Protein 2V03 (pdb70)

Sequence (294 aa):
MSTLEEQQTIGNTPLVVKLQQRMGPDNGSSEVWLKLEGNNPAGSVKDRAALSMIVEAEKRGEIKPGDVLIEATSGNTGIALAMIAALKGYRMKLLMPDNMSQERRAAMRRAYGAELLILVTKEQGMEGARDLALEMANRGEGKLLDQFNNPDNPYAHYTTTGPEIWQQTGGRITHFVSSMGTTGTITGVSRFMREQSKPVTIVGLQPEEGSSIPGIRRWPTEYLPGIFNASLVDEVLDIHQRDDAENTMRELAVREGIFCGVSSGGAVAGALRVAAANPDAVVVAIICDRGDDRRYLSTGVFGE

GO terms:
  GO:0005515 protein binding (F, IPI)
  GO:0030170 pyridoxal phosphate binding (F, IDA)
  GO:0042803 protein homodimerization activity (F, IDA)
  GO:0004124 cysteine synthase activity (F, IDA)
  GO:0016226 iron-sulfur cluster assembly (P, IDA)
  GO:0080146 L-cysteine desulfhydrase activity (F, IMP)

Organism: Escherichia coli (strain K12) (NCBI:txid83333)

InterPro domains:
  IPR001216 Cysteine synthase/cystathionine beta-synthase, pyridoxal-phosphate attachment site [PS00901] (30-48)
  IPR001926 Tryptophan synthase beta chain-like, PALP domain [PF00291] (5-281)
  IPR005856 Cysteine synthase [TIGR01136] (5-292)
  IPR005858 Cysteine synthase CysM [TIGR01138] (3-292)
  IPR036052 Tryptophan synthase beta chain-like, PALP domain superfamily [G3DSA:3.40.50.1100] (7-289)
  IPR036052 Tryptophan synthase beta chain-like, PALP domain superfamily [G3DSA:3.40.50.1100] (35-140)
  IPR036052 Tryptophan synthase beta chain-like, PALP domain superfamily [SSF53686] (4-289)
  IPR050214 Cysteine synthase/Cystathionine beta-synthase [PTHR10314] (4-293)

Radius of gyration: 18.35 Å; Cα contacts (8 Å, |Δi|>4): 642; chains: 1; bounding box: 43×39×56 Å

Nearest PDB structures (foldseek):
  2v03-assembly1_A-2  TM=1.003E+00  e=1.042E-64  Escherichia coli K-12
  2bhs-assembly2_C  TM=9.914E-01  e=2.651E-57  Escherichia coli
  2jc3-assembly1_B  TM=9.869E-01  e=6.257E-57  Salmonella enterica subsp. enterica serovar Typhimurium
  2bht-assembly2_C  TM=9.745E-01  e=2.064E-55  Escherichia coli
  5xa2-assembly1_B  TM=9.468E-01  e=1.065E-35  Planctopirus l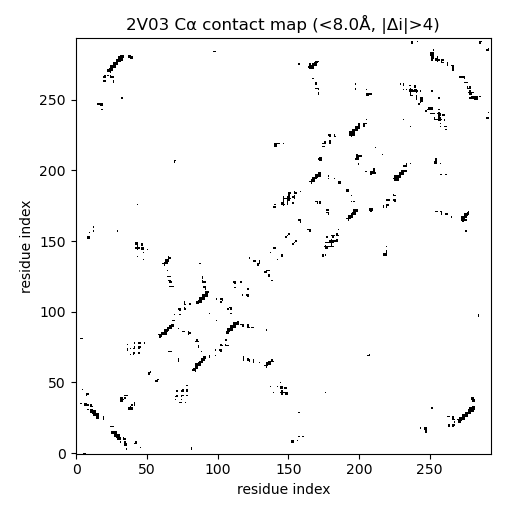imnophila DSM 3776

Structure (mmCIF, N/CA/C/O backbone):
data_2V03
#
_entry.id   2V03
#
_cell.length_a   76.615
_cell.length_b   76.615
_cell.length_c   209.787
_cell.angle_alpha   90.00
_cell.angle_beta   90.00
_cell.angle_gamma   120.00
#
_symmetry.space_group_name_H-M   'P 65 2 2'
#
loop_
_entity.id
_entity.type
_entity.pdbx_description
1 polymer 'Cysteine synthase B'
2 non-polymer "PYRIDOXAL-5'-PHOSPHATE"
3 non-polymer GLYCEROL
4 non-polymer 'CITRIC ACID'
5 water water
#
loop_
_atom_site.group_PDB
_atom_site.id
_atom_site.type_symbol
_atom_site.label_atom_id
_atom_site.label_alt_id
_atom_site.label_comp_id
_atom_site.label_asym_id
_atom_site.label_entity_id
_atom_site.label_seq_id
_atom_site.pdbx_PDB_ins_code
_atom_site.Cartn_x
_atom_site.Cartn_y
_atom_site.Cartn_z
_atom_site.occupancy
_atom_site.B_iso_or_equiv
_atom_site.auth_seq_id
_atom_site.auth_comp_id
_atom_site.auth_asym_id
_atom_site.auth_atom_id
_atom_site.pdbx_PDB_model_num
ATOM 1 N N . MET A 1 1 ? 46.778 19.101 8.273 1.00 33.56 1 MET A N 1
ATOM 2 C CA . MET A 1 1 ? 48.177 19.518 8.534 1.00 27.65 1 MET A CA 1
ATOM 3 C C . MET A 1 1 ? 49.037 19.593 7.261 1.00 27.83 1 MET A C 1
ATOM 4 O O . MET A 1 1 ? 50.071 20.267 7.263 1.00 21.44 1 MET A O 1
ATOM 9 N N . SER A 1 2 ? 48.634 18.906 6.194 1.00 30.55 2 SER A N 1
ATOM 10 C CA . SER A 1 2 ? 49.034 19.328 4.840 1.00 29.75 2 SER A CA 1
ATOM 11 C C . SER A 1 2 ? 47.861 20.213 4.434 1.00 25.73 2 SER A C 1
ATOM 12 O O . SER A 1 2 ? 47.999 21.437 4.193 1.00 20.70 2 SER A O 1
ATOM 15 N N . THR A 1 3 ? 46.692 19.581 4.384 1.00 14.23 3 THR A N 1
ATOM 16 C CA . THR A 1 3 ? 45.493 20.313 4.314 1.00 10.58 3 THR A CA 1
ATOM 17 C C . THR A 1 3 ? 44.593 19.867 5.461 1.00 4.60 3 THR A C 1
ATOM 18 O O . THR A 1 3 ? 44.922 19.097 6.399 1.00 6.31 3 THR A O 1
ATOM 22 N N A LEU A 1 4 ? 43.474 20.513 5.383 0.50 2.78 4 LEU A N 1
ATOM 23 C CA . LEU A 1 4 ? 42.470 20.300 6.368 1.00 6.96 4 LEU A CA 1
ATOM 24 C C . LEU A 1 4 ? 42.077 18.859 6.550 1.00 4.09 4 LEU A C 1
ATOM 25 O O . LEU A 1 4 ? 41.698 18.425 7.627 1.00 4.40 4 LEU A O 1
ATOM 30 N N . GLU A 1 5 ? 42.146 18.047 5.507 1.00 5.05 5 GLU A N 1
ATOM 31 C CA A GLU A 1 5 ? 41.819 16.690 5.599 0.40 3.46 5 GLU A CA 1
ATOM 32 C CA B GLU A 1 5 ? 41.819 16.595 5.641 0.60 6.52 5 GLU A CA 1
ATOM 33 C C . GLU A 1 5 ? 42.606 15.914 6.701 1.00 6.28 5 GLU A C 1
ATOM 34 O O . GLU A 1 5 ? 42.118 15.052 7.406 1.00 6.97 5 GLU A O 1
ATOM 45 N N . GLN A 1 6 ? 43.880 16.282 6.828 1.00 6.29 6 GLN A N 1
ATOM 46 C CA A GLN A 1 6 ? 44.742 15.650 7.823 0.30 5.09 6 GLN A CA 1
ATOM 47 C CA B GLN A 1 6 ? 44.737 15.653 7.780 0.70 7.89 6 GLN A CA 1
ATOM 48 C C . GLN A 1 6 ? 44.448 16.125 9.237 1.00 7.39 6 GLN A C 1
ATOM 49 O O . GLN A 1 6 ? 45.050 15.628 10.206 1.00 11.12 6 GLN A O 1
ATOM 60 N N . THR A 1 7 ? 43.510 17.056 9.407 1.00 3.71 7 THR A N 1
ATOM 61 C CA . THR A 1 7 ? 43.087 17.510 10.730 1.00 3.90 7 THR A CA 1
ATOM 62 C C . THR A 1 7 ? 41.845 16.762 11.240 1.00 4.40 7 THR A C 1
ATOM 63 O O . THR A 1 7 ? 41.296 17.045 12.334 1.00 5.12 7 THR A O 1
ATOM 67 N N . ILE A 1 8 ? 41.315 15.876 10.406 1.00 3.27 8 ILE A N 1
ATOM 68 C CA . ILE A 1 8 ? 40.204 15.006 10.800 1.00 2.40 8 ILE A CA 1
ATOM 69 C C . ILE A 1 8 ? 40.767 13.811 11.525 1.00 4.57 8 ILE A C 1
ATOM 70 O O . ILE A 1 8 ? 41.749 13.224 11.098 1.00 5.19 8 ILE A O 1
ATOM 75 N N . GLY A 1 9 ? 40.139 13.451 12.622 1.00 4.78 9 GLY A N 1
ATOM 76 C CA . GLY A 1 9 ? 40.679 12.408 13.457 1.00 5.58 9 GLY A CA 1
ATOM 77 C C . GLY A 1 9 ? 41.857 12.810 14.303 1.00 4.88 9 GLY A C 1
ATOM 78 O O . GLY A 1 9 ? 42.185 13.988 14.466 1.00 5.51 9 GLY A O 1
ATOM 79 N N . ASN A 1 10 ? 42.513 11.820 14.892 1.00 4.25 10 ASN A N 1
ATOM 80 C CA . ASN A 1 10 ? 43.583 12.021 15.850 1.00 4.98 10 ASN A CA 1
ATOM 81 C C . ASN A 1 10 ? 43.177 13.044 16.914 1.00 6.02 10 ASN A C 1
ATOM 82 O O . ASN A 1 10 ? 43.943 13.919 17.319 1.00 7.21 10 ASN A O 1
ATOM 87 N N . THR A 1 11 ? 41.944 12.903 17.370 1.00 4.95 11 THR A N 1
ATOM 88 C CA . THR A 1 11 ? 41.389 13.812 18.363 1.00 4.25 11 THR A CA 1
ATOM 89 C C . THR A 1 11 ? 41.902 13.477 19.770 1.00 4.46 11 THR A C 1
ATOM 90 O O . THR A 1 11 ? 42.338 12.358 20.019 1.00 5.01 11 THR A O 1
ATOM 94 N N . PRO A 1 12 ? 41.884 14.459 20.675 1.00 4.16 12 PRO A N 1
ATOM 95 C CA . PRO A 1 12 ? 42.395 14.211 22.041 1.00 5.28 12 PRO A CA 1
ATOM 96 C C . PRO A 1 12 ? 41.595 13.193 22.826 1.00 3.92 12 PRO A C 1
ATOM 97 O O . PRO A 1 12 ? 40.373 13.025 22.594 1.00 5.24 12 PRO A O 1
ATOM 101 N N . LEU A 1 13 ? 42.294 12.589 23.781 1.00 5.43 13 LEU A N 1
ATOM 102 C CA . LEU A 1 13 ? 41.687 11.703 24.761 1.00 5.16 13 LEU A CA 1
ATOM 103 C C . LEU A 1 13 ? 42.062 12.280 26.126 1.00 4.40 13 LEU A C 1
ATOM 104 O O . LEU A 1 13 ? 43.217 12.309 26.486 1.00 6.41 13 LEU A O 1
ATOM 109 N N . VAL A 1 14 ? 41.045 12.760 26.859 1.00 3.48 14 VAL A N 1
ATOM 110 C CA A VAL A 1 14 ? 41.304 13.465 28.103 0.60 3.86 14 VAL A CA 1
ATOM 111 C CA B VAL A 1 14 ? 41.206 13.552 28.078 0.40 3.25 14 VAL A CA 1
ATOM 112 C C . VAL A 1 14 ? 40.512 12.870 29.266 1.00 3.49 14 VAL A C 1
ATOM 113 O O . VAL A 1 14 ? 39.378 12.409 29.116 1.00 5.47 14 VAL A O 1
ATOM 120 N N . LYS A 1 15 ? 41.111 12.902 30.445 1.00 4.08 15 LYS A N 1
ATOM 121 C CA . LYS A 1 15 ? 40.491 12.267 31.606 1.00 4.31 15 LYS A CA 1
ATOM 122 C C . LYS A 1 15 ? 39.590 13.203 32.361 1.00 4.24 15 LYS A C 1
ATOM 123 O O . LYS A 1 15 ? 39.941 14.367 32.539 1.00 6.94 15 LYS A O 1
ATOM 129 N N . LEU A 1 16 ? 38.453 12.692 32.822 1.00 4.39 16 LEU A N 1
ATOM 130 C CA . LEU A 1 16 ? 37.657 13.448 33.819 1.00 6.45 16 LEU A CA 1
ATOM 131 C C . LEU A 1 16 ? 38.422 13.639 35.102 1.00 9.30 16 LEU A C 1
ATOM 132 O O . LEU A 1 16 ? 38.979 12.674 35.631 1.00 7.71 16 LEU A O 1
ATOM 137 N N . GLN A 1 17 ? 38.406 14.873 35.628 1.00 5.85 17 GLN A N 1
ATOM 138 C CA A GLN A 1 17 ? 39.150 15.317 36.826 0.40 6.52 17 GLN A CA 1
ATOM 139 C CA B GLN A 1 17 ? 39.162 15.136 36.855 0.60 7.65 17 GLN A CA 1
ATOM 140 C C . GLN A 1 17 ? 38.342 15.269 38.114 1.00 6.99 17 GLN A C 1
ATOM 141 O O . GLN A 1 17 ? 38.894 15.095 39.220 1.00 8.99 17 GLN A O 1
ATOM 152 N N . ARG A 1 18 ? 37.059 15.596 37.979 1.00 5.20 18 ARG A N 1
ATOM 153 C CA . ARG A 1 18 ? 36.186 15.856 39.133 1.00 6.00 18 ARG A CA 1
ATOM 154 C C . ARG A 1 18 ? 34.927 14.978 39.152 1.00 6.36 18 ARG A C 1
ATOM 155 O O . ARG A 1 18 ? 34.520 14.538 40.214 1.00 6.54 18 ARG A O 1
ATOM 163 N N . MET A 1 19 ? 34.324 14.743 38.003 1.00 4.57 19 MET A N 1
ATOM 164 C CA . MET A 1 19 ? 33.090 13.955 37.892 1.00 5.97 19 MET A CA 1
ATOM 165 C C . MET A 1 19 ? 33.168 12.438 37.984 1.00 6.90 19 MET A C 1
ATOM 166 O O . MET A 1 19 ? 32.163 11.831 38.365 1.00 11.20 19 MET A O 1
ATOM 171 N N . GLY A 1 20 ? 34.297 11.794 37.747 1.00 8.22 20 GLY A N 1
ATOM 172 C CA . GLY A 1 20 ? 34.233 10.273 38.037 1.00 16.48 20 GLY A CA 1
ATOM 173 C C . GLY A 1 20 ? 33.824 9.734 39.449 1.00 19.92 20 GLY A C 1
ATOM 174 O O . GLY A 1 20 ? 33.947 10.467 40.434 1.00 19.38 20 GLY A O 1
ATOM 175 N N . PRO A 1 21 ? 33.336 8.436 39.596 1.00 15.97 21 PRO A N 1
ATOM 176 C CA . PRO A 1 21 ? 33.273 7.826 40.953 1.00 15.06 21 PRO A CA 1
ATOM 177 C C . PRO A 1 21 ? 34.666 7.641 41.525 1.00 8.53 21 PRO A C 1
ATOM 178 O O . PRO A 1 21 ? 35.631 7.636 40.787 1.00 11.71 21 PRO A O 1
ATOM 182 N N . ASP A 1 22 ? 34.772 7.565 42.843 1.00 12.17 22 ASP A N 1
ATOM 183 C CA . ASP A 1 22 ? 36.068 7.450 43.482 1.00 12.82 22 ASP A CA 1
ATOM 184 C C . ASP A 1 22 ? 36.369 6.001 43.823 1.00 9.64 22 ASP A C 1
ATOM 185 O O . ASP A 1 22 ? 36.627 5.667 44.982 1.00 13.86 22 ASP A O 1
ATOM 190 N N . ASN A 1 23 ? 36.324 5.116 42.839 1.00 12.00 23 ASN A N 1
ATOM 191 C CA . ASN A 1 23 ? 36.543 3.697 43.061 1.00 9.09 23 ASN A CA 1
ATOM 192 C C . ASN A 1 23 ? 37.707 3.126 42.267 1.00 8.97 23 ASN A C 1
ATOM 193 O O . ASN A 1 23 ? 37.770 1.914 41.989 1.00 15.35 23 ASN A O 1
ATOM 198 N N . GLY A 1 24 ? 38.622 3.982 41.850 1.00 7.91 24 GLY A N 1
ATOM 199 C CA . GLY A 1 24 ? 39.800 3.565 41.103 1.00 8.93 24 GLY A CA 1
ATOM 200 C C . GLY A 1 24 ? 39.599 3.512 39.597 1.00 8.07 24 GLY A C 1
ATOM 201 O O . GLY A 1 24 ? 40.569 3.371 38.839 1.00 10.30 24 GLY A O 1
ATOM 202 N N . SER A 1 25 ? 38.355 3.575 39.145 1.00 7.88 25 SER A N 1
ATOM 203 C CA A SER A 1 25 ? 38.086 3.621 37.708 0.50 7.32 25 SER A CA 1
ATOM 204 C CA B SER A 1 25 ? 38.120 3.608 37.707 0.50 7.81 25 SER A CA 1
ATOM 205 C C . SER A 1 25 ? 38.539 4.941 37.113 1.00 8.07 25 SER A C 1
ATOM 206 O O . SER A 1 25 ? 38.673 5.937 37.831 1.00 8.96 25 SER A O 1
ATOM 211 N N . GLU A 1 26 ? 38.753 4.941 35.804 1.00 7.16 26 GLU A N 1
ATOM 212 C CA . GLU A 1 26 ? 39.067 6.160 35.068 1.00 6.87 26 GLU A CA 1
ATOM 213 C C . GLU A 1 26 ? 38.096 6.310 33.935 1.00 7.60 26 GLU A C 1
ATOM 214 O O . GLU A 1 26 ? 37.731 5.321 33.322 1.00 7.78 26 GLU A O 1
ATOM 220 N N . VAL A 1 27 ? 37.648 7.542 33.669 1.00 6.51 27 VAL A N 1
ATOM 221 C CA . VAL A 1 27 ? 36.777 7.849 32.525 1.00 6.17 27 VAL A CA 1
ATOM 222 C C . VAL A 1 27 ? 37.529 8.855 31.633 1.00 7.26 27 VAL A C 1
ATOM 223 O O . VAL A 1 27 ? 37.912 9.945 32.076 1.00 8.79 27 VAL A O 1
ATOM 227 N N . TRP A 1 28 ? 37.734 8.426 30.383 1.00 6.24 28 TRP A N 1
ATOM 228 C CA . TRP A 1 28 ? 38.490 9.146 29.368 1.00 5.53 28 TRP A CA 1
ATOM 229 C C . TRP A 1 28 ? 37.531 9.526 28.262 1.00 6.68 28 TRP A C 1
ATOM 230 O O . TRP A 1 28 ? 36.687 8.736 27.839 1.00 7.43 28 TRP A O 1
ATOM 241 N N . LEU A 1 29 ? 37.657 10.747 27.796 1.00 6.43 29 LEU A N 1
ATOM 242 C CA . LEU A 1 29 ? 36.751 11.344 26.839 1.00 6.40 29 LEU A CA 1
ATOM 243 C C . LEU A 1 29 ? 37.491 11.538 25.525 1.00 6.14 29 LEU A C 1
ATOM 244 O O . LEU A 1 29 ? 38.522 12.235 25.450 1.00 6.09 29 LEU A O 1
ATOM 249 N N . LYS A 1 30 ? 36.899 11.015 24.451 1.00 6.59 30 LYS A N 1
ATOM 250 C CA . LYS A 1 30 ? 37.462 11.128 23.097 1.00 7.07 30 LYS A CA 1
ATOM 251 C C . LYS A 1 30 ? 36.752 12.309 22.431 1.00 7.25 30 LYS A C 1
ATOM 252 O O . LYS A 1 30 ? 35.537 12.245 22.185 1.00 6.99 30 LYS A O 1
ATOM 258 N N . LEU A 1 31 ? 37.508 13.373 22.196 1.00 6.06 31 LEU A N 1
ATOM 259 C CA . LEU A 1 31 ? 36.929 14.693 21.893 1.00 6.40 31 LEU A CA 1
ATOM 260 C C . LEU A 1 31 ? 36.692 14.905 20.401 1.00 5.38 31 LEU A C 1
ATOM 261 O O . LEU A 1 31 ? 37.468 15.595 19.714 1.00 6.28 31 LEU A O 1
ATOM 266 N N . GLU A 1 32 ? 35.598 14.364 19.906 1.00 6.18 32 GLU A N 1
ATOM 267 C CA . GLU A 1 32 ? 35.283 14.407 18.466 1.00 7.41 32 GLU A CA 1
ATOM 268 C C . GLU A 1 32 ? 34.832 15.788 18.018 1.00 6.32 32 GLU A C 1
ATOM 269 O O . GLU A 1 32 ? 34.805 16.064 16.802 1.00 7.84 32 GLU A O 1
ATOM 275 N N . GLY A 1 33 ? 34.540 16.688 18.950 1.00 5.97 33 GLY A N 1
ATOM 276 C CA . GLY A 1 33 ? 34.362 18.091 18.566 1.00 6.89 33 GLY A CA 1
ATOM 277 C C . GLY A 1 33 ? 35.572 18.783 18.016 1.00 6.98 33 GLY A C 1
ATOM 278 O O . GLY A 1 33 ? 35.466 19.843 17.440 1.00 7.19 33 GLY A O 1
ATOM 279 N N . ASN A 1 34 ? 36.757 18.176 18.186 1.00 6.17 34 ASN A N 1
ATOM 280 C CA . ASN A 1 34 ? 37.987 18.730 17.660 1.00 7.35 34 ASN A CA 1
ATOM 281 C C . ASN A 1 34 ? 38.103 18.565 16.155 1.00 6.48 34 ASN A C 1
ATOM 282 O O . ASN A 1 34 ? 38.921 19.283 15.556 1.00 6.73 34 ASN A O 1
ATOM 287 N N . ASN A 1 35 ? 37.252 17.737 15.542 1.00 6.66 35 ASN A N 1
ATOM 288 C CA . ASN A 1 35 ? 37.212 17.655 14.083 1.00 6.44 35 ASN A CA 1
ATOM 289 C C . ASN A 1 35 ? 36.871 19.030 13.496 1.00 5.56 35 ASN A C 1
ATOM 290 O O . ASN A 1 35 ? 36.248 19.852 14.180 1.00 6.18 35 ASN A O 1
ATOM 295 N N . PRO A 1 36 ? 37.323 19.324 12.263 1.00 6.51 36 PRO A N 1
ATOM 296 C CA . PRO A 1 36 ? 37.214 20.670 11.723 1.00 6.58 36 PRO A CA 1
ATOM 297 C C . PRO A 1 36 ? 35.825 21.279 11.741 1.00 7.56 36 PRO A C 1
ATOM 298 O O . PRO A 1 36 ? 35.732 22.493 12.022 1.00 9.85 36 PRO A O 1
ATOM 302 N N . ALA A 1 37 ? 34.766 20.514 11.482 1.00 6.19 37 ALA A N 1
ATOM 303 C CA . ALA A 1 37 ? 33.416 21.031 11.498 1.00 6.41 37 ALA A CA 1
ATOM 304 C C . ALA A 1 37 ? 32.719 20.706 12.797 1.00 9.35 37 ALA A C 1
ATOM 305 O O . ALA A 1 37 ? 31.502 20.836 12.888 1.00 10.02 37 ALA A O 1
ATOM 307 N N . GLY A 1 38 ? 33.466 20.299 13.818 1.00 6.96 38 GLY A N 1
ATOM 308 C CA . GLY A 1 38 ? 32.923 20.220 15.159 1.00 7.33 38 GLY A CA 1
ATOM 309 C C . GLY A 1 38 ? 32.134 19.014 15.615 1.00 6.52 38 GLY A C 1
ATOM 310 O O . GLY A 1 38 ? 31.492 19.039 16.658 1.00 7.18 38 GLY A O 1
ATOM 311 N N . SER A 1 39 ? 32.233 17.922 14.873 1.00 5.22 39 SER A N 1
ATOM 312 C CA . SER A 1 39 ? 31.590 16.704 15.322 1.00 6.83 39 SER A CA 1
ATOM 313 C C . SER A 1 39 ? 32.271 15.465 14.760 1.00 5.81 39 SER A C 1
ATOM 314 O O . SER A 1 39 ? 33.029 15.504 13.777 1.00 6.91 39 SER A O 1
ATOM 317 N N . VAL A 1 40 ? 31.899 14.346 15.360 1.00 5.92 40 VAL A N 1
ATOM 318 C CA . VAL A 1 40 ? 32.327 13.006 14.947 1.00 6.19 40 VAL A CA 1
ATOM 319 C C . VAL A 1 40 ? 31.965 12.693 13.494 1.00 7.21 40 VAL A C 1
ATOM 320 O O . VAL A 1 40 ? 32.594 11.834 12.877 1.00 6.69 40 VAL A O 1
ATOM 324 N N . LYS A 1 41 ? 30.903 13.407 12.955 1.00 6.21 41 LYS A N 1
ATOM 325 C CA . LYS A 1 41 ? 30.490 13.031 11.602 1.00 6.65 41 LYS A CA 1
ATOM 326 C C . LYS A 1 41 ? 31.512 13.359 10.581 1.00 6.87 41 LYS A C 1
ATOM 327 O O . LYS A 1 41 ? 31.484 12.876 9.427 1.00 7.43 41 LYS A O 1
ATOM 333 N N . ASP A 1 42 ? 32.529 14.245 10.884 1.00 6.51 42 ASP A N 1
ATOM 334 C CA . ASP A 1 42 ? 33.606 14.513 9.907 1.00 6.72 42 ASP A CA 1
ATOM 335 C C . ASP A 1 42 ? 34.311 13.233 9.469 1.00 6.06 42 ASP A C 1
ATOM 336 O O . ASP A 1 42 ? 34.800 13.130 8.334 1.00 7.41 42 ASP A O 1
ATOM 341 N N . ARG A 1 43 ? 34.416 12.244 10.366 1.00 5.70 43 ARG A N 1
ATOM 342 C CA . ARG A 1 43 ? 35.086 10.997 10.033 1.00 6.02 43 ARG A CA 1
ATOM 343 C C . ARG A 1 43 ? 34.291 10.223 8.966 1.00 6.41 43 ARG A C 1
ATOM 344 O O . ARG A 1 43 ? 34.859 9.845 7.940 1.00 7.18 43 ARG A O 1
ATOM 352 N N . ALA A 1 44 ? 33.017 9.948 9.203 1.00 6.64 44 ALA A N 1
ATOM 353 C CA . ALA A 1 44 ? 32.221 9.237 8.210 1.00 6.81 44 ALA A CA 1
ATOM 354 C C . ALA A 1 44 ? 32.120 10.027 6.924 1.00 7.54 44 ALA A C 1
ATOM 355 O O . ALA A 1 44 ? 32.140 9.444 5.830 1.00 7.37 44 ALA A O 1
ATOM 357 N N . ALA A 1 45 ? 31.979 11.341 7.014 1.00 7.53 45 ALA A N 1
ATOM 358 C CA . ALA A 1 45 ? 31.794 12.184 5.829 1.00 7.28 45 ALA A CA 1
ATOM 359 C C . ALA A 1 45 ? 33.063 12.095 4.975 1.00 7.70 45 ALA A C 1
ATOM 360 O O . ALA A 1 45 ? 33.007 11.899 3.748 1.00 7.45 45 ALA A O 1
ATOM 362 N N . LEU A 1 46 ? 34.241 12.242 5.599 1.00 6.29 46 LEU A N 1
ATOM 363 C CA . LEU A 1 46 ? 35.494 12.127 4.868 1.00 6.85 46 LEU A CA 1
ATOM 364 C C . LEU A 1 46 ? 35.573 10.738 4.207 1.00 6.91 46 LEU A C 1
ATOM 365 O O . LEU A 1 46 ? 35.916 10.617 3.026 1.00 7.47 46 LEU A O 1
ATOM 370 N N . SER A 1 47 ? 35.309 9.697 4.989 1.00 6.49 47 SER A N 1
ATOM 371 C CA . SER A 1 47 ? 35.487 8.339 4.517 1.00 6.10 47 SER A CA 1
ATOM 372 C C . SER A 1 47 ? 34.544 7.997 3.354 1.00 6.50 47 SER A C 1
ATOM 373 O O . SER A 1 47 ? 34.968 7.418 2.350 1.00 7.09 47 SER A O 1
ATOM 376 N N . MET A 1 48 ? 33.297 8.411 3.437 1.00 6.91 48 MET A N 1
ATOM 377 C CA . MET A 1 48 ? 32.362 8.113 2.344 1.00 7.17 48 MET A CA 1
ATOM 378 C C . MET A 1 48 ? 32.854 8.723 1.043 1.00 7.03 48 MET A C 1
ATOM 379 O O . MET A 1 48 ? 32.755 8.105 -0.016 1.00 8.12 48 MET A O 1
ATOM 384 N N . ILE A 1 49 ? 33.378 9.949 1.100 1.00 6.52 49 ILE A N 1
ATOM 385 C CA . ILE A 1 49 ? 33.845 10.653 -0.088 1.00 7.48 49 ILE A CA 1
ATOM 386 C C . ILE A 1 49 ? 35.220 10.113 -0.569 1.00 6.58 49 ILE A C 1
ATOM 387 O O . ILE A 1 49 ? 35.388 9.816 -1.771 1.00 7.68 49 ILE A O 1
ATOM 392 N N . VAL A 1 50 ? 36.179 9.892 0.323 1.00 6.81 50 VAL A N 1
ATOM 393 C CA . VAL A 1 50 ? 37.475 9.366 -0.057 1.00 7.06 50 VAL A CA 1
ATOM 394 C C . VAL A 1 50 ? 37.379 7.979 -0.667 1.00 6.75 50 VAL A C 1
ATOM 395 O O . VAL A 1 50 ? 38.016 7.690 -1.678 1.00 8.49 50 VAL A O 1
ATOM 399 N N . GLU A 1 51 ? 36.580 7.101 -0.089 1.00 6.38 51 GLU A N 1
ATOM 400 C CA . GLU A 1 51 ? 36.440 5.761 -0.622 1.00 6.55 51 GLU A CA 1
ATOM 401 C C . GLU A 1 51 ? 35.706 5.762 -1.958 1.00 7.18 51 GLU A C 1
ATOM 402 O O . GLU A 1 51 ? 36.074 5.038 -2.870 1.00 7.33 51 GLU A O 1
ATOM 408 N N . ALA A 1 52 ? 34.693 6.607 -2.118 1.00 6.21 52 ALA A N 1
ATOM 409 C CA . ALA A 1 52 ? 34.082 6.779 -3.443 1.00 5.90 52 ALA A CA 1
ATOM 410 C C . ALA A 1 52 ? 35.068 7.251 -4.496 1.00 5.59 52 ALA A C 1
ATOM 411 O O . ALA A 1 52 ? 35.058 6.795 -5.628 1.00 6.85 52 ALA A O 1
ATOM 413 N N . GLU A 1 53 ? 35.942 8.175 -4.117 1.00 6.40 53 GLU A N 1
ATOM 414 C CA . GLU A 1 53 ? 37.025 8.604 -5.018 1.00 8.03 53 GLU A CA 1
ATOM 415 C C . GLU A 1 53 ? 37.953 7.475 -5.404 1.00 7.78 53 GLU A C 1
ATOM 416 O O . GLU A 1 53 ? 38.313 7.307 -6.585 1.00 8.95 53 GLU A O 1
ATOM 422 N N . LYS A 1 54 ? 38.336 6.680 -4.413 1.00 6.91 54 LYS A N 1
ATOM 423 C CA . LYS A 1 54 ? 39.209 5.522 -4.620 1.00 7.87 54 LYS A CA 1
ATOM 424 C C . LYS A 1 54 ? 38.579 4.491 -5.561 1.00 7.85 54 LYS A C 1
ATOM 425 O O . LYS A 1 54 ? 39.290 3.769 -6.280 1.00 8.61 54 LYS A O 1
ATOM 431 N N . ARG A 1 55 ? 37.257 4.391 -5.549 1.00 6.48 55 ARG A N 1
ATOM 432 C CA . ARG A 1 55 ? 36.517 3.489 -6.432 1.00 6.59 55 ARG A CA 1
ATOM 433 C C . ARG A 1 55 ? 36.226 4.084 -7.820 1.00 6.90 55 ARG A C 1
ATOM 434 O O . ARG A 1 55 ? 35.623 3.440 -8.642 1.00 6.69 55 ARG A O 1
ATOM 442 N N . GLY A 1 56 ? 36.697 5.298 -8.083 1.00 7.29 56 GLY A N 1
ATOM 443 C CA . GLY A 1 56 ? 36.504 5.920 -9.365 1.00 7.64 56 GLY A CA 1
ATOM 444 C C . GLY A 1 56 ? 35.094 6.443 -9.584 1.00 7.42 56 GLY A C 1
ATOM 445 O O . GLY A 1 56 ? 34.714 6.790 -10.707 1.00 8.11 56 GLY A O 1
ATOM 446 N N . GLU A 1 57 ? 34.316 6.543 -8.515 1.00 6.51 57 GLU A N 1
ATOM 447 C CA . GLU A 1 57 ? 32.883 6.908 -8.655 1.00 5.59 57 GLU A CA 1
ATOM 448 C C . GLU A 1 57 ? 32.639 8.373 -8.861 1.00 8.57 57 GLU A C 1
ATOM 449 O O . GLU A 1 57 ? 31.667 8.731 -9.519 1.00 9.00 57 GLU A O 1
ATOM 455 N N . ILE A 1 58 ? 33.474 9.194 -8.237 1.00 8.14 58 ILE A N 1
ATOM 456 C CA . ILE A 1 58 ? 33.303 10.646 -8.226 1.00 6.84 58 ILE A CA 1
ATOM 457 C C . ILE A 1 58 ? 34.631 11.321 -8.457 1.00 6.78 58 ILE A C 1
ATOM 458 O O . ILE A 1 58 ? 35.697 10.787 -8.076 1.00 9.76 58 ILE A O 1
ATOM 463 N N . LYS A 1 59 ? 34.520 12.526 -9.003 1.00 9.80 59 LYS A N 1
ATOM 464 C CA . LYS A 1 59 ? 35.633 13.404 -9.311 1.00 11.77 59 LYS A CA 1
ATOM 465 C C . LYS A 1 59 ? 35.201 14.803 -8.913 1.00 10.60 59 LYS A C 1
ATOM 466 O O . LYS A 1 59 ? 34.035 15.142 -9.084 1.00 8.29 59 LYS A O 1
ATOM 472 N N . PRO A 1 60 ? 36.140 15.643 -8.456 1.00 11.14 60 PRO A N 1
ATOM 473 C CA . PRO A 1 60 ? 35.768 17.055 -8.167 1.00 12.47 60 PRO A CA 1
ATOM 474 C C . PRO A 1 60 ? 34.922 17.686 -9.253 1.00 11.06 60 PRO A C 1
ATOM 475 O O . PRO A 1 60 ? 35.182 17.542 -10.477 1.00 11.79 60 PRO A O 1
ATOM 479 N N . GLY A 1 61 ? 33.895 18.395 -8.785 1.00 8.64 61 GLY A N 1
ATOM 480 C CA . GLY A 1 61 ? 32.865 18.955 -9.599 1.00 9.70 61 GLY A CA 1
ATOM 481 C C . GLY A 1 61 ? 31.563 18.187 -9.604 1.00 12.48 61 GLY A C 1
ATOM 482 O O . GLY A 1 61 ? 30.524 18.737 -9.909 1.00 13.78 61 GLY A O 1
ATOM 483 N N . ASP A 1 62 ? 31.605 16.902 -9.237 1.00 8.88 62 ASP A N 1
ATOM 484 C CA . ASP A 1 62 ? 30.418 16.098 -9.182 1.00 7.77 62 ASP A CA 1
ATOM 485 C C . ASP A 1 62 ? 29.506 16.503 -8.012 1.00 8.21 62 ASP A C 1
ATOM 486 O O . ASP A 1 62 ? 29.950 17.099 -7.036 1.00 8.27 62 ASP A O 1
ATOM 491 N N . VAL A 1 63 ? 28.246 16.112 -8.149 1.00 7.88 63 VAL A N 1
ATOM 492 C CA . VAL A 1 63 ? 27.197 16.374 -7.197 1.00 7.98 63 VAL A CA 1
ATOM 493 C C . VAL A 1 63 ? 26.991 15.155 -6.265 1.00 8.38 63 VAL A C 1
ATOM 494 O O . VAL A 1 63 ? 26.820 14.014 -6.712 1.00 7.85 63 VAL A O 1
ATOM 498 N N . LEU A 1 64 ? 26.966 15.444 -4.969 1.00 7.90 64 LEU A N 1
ATOM 499 C CA . LEU A 1 64 ? 26.712 14.452 -3.937 1.00 7.20 64 LEU A CA 1
ATOM 500 C C . LEU A 1 64 ? 25.416 14.838 -3.242 1.00 7.75 64 LEU A C 1
ATOM 501 O O . LEU A 1 64 ? 25.100 16.025 -3.089 1.00 8.34 64 LEU A O 1
ATOM 506 N N . ILE A 1 65 ? 24.672 13.856 -2.787 1.00 7.07 65 ILE A N 1
ATOM 507 C CA . ILE A 1 65 ? 23.356 14.034 -2.152 1.00 7.09 65 ILE A CA 1
ATOM 508 C C . ILE A 1 65 ? 23.326 13.228 -0.859 1.00 9.64 65 ILE A C 1
ATOM 509 O O . ILE A 1 65 ? 23.820 12.077 -0.795 1.00 9.52 65 ILE A O 1
ATOM 514 N N . GLU A 1 66 ? 22.786 13.804 0.212 1.00 8.40 66 GLU A N 1
ATOM 515 C CA . GLU A 1 66 ? 22.525 13.039 1.432 1.00 8.65 66 GLU A CA 1
ATOM 516 C C . GLU A 1 66 ? 21.258 13.522 2.110 1.00 7.04 66 GLU A C 1
ATOM 517 O O . GLU A 1 66 ? 20.986 14.723 2.102 1.00 7.66 66 GLU A O 1
ATOM 523 N N . ALA A 1 67 ? 20.522 12.608 2.718 1.00 7.81 67 ALA A N 1
ATOM 524 C CA . ALA A 1 67 ? 19.443 12.925 3.629 1.00 7.33 67 ALA A CA 1
ATOM 525 C C . ALA A 1 67 ? 19.969 13.007 5.041 1.00 8.21 67 ALA A C 1
ATOM 526 O O . ALA A 1 67 ? 20.626 12.062 5.504 1.00 8.99 67 ALA A O 1
ATOM 528 N N . THR A 1 68 ? 19.705 14.113 5.717 1.00 7.08 68 THR A N 1
ATOM 529 C CA . THR A 1 68 ? 20.270 14.389 7.024 1.00 7.67 68 THR A CA 1
ATOM 530 C C . THR A 1 68 ? 19.288 15.027 7.978 1.00 10.18 68 THR A C 1
ATOM 531 O O . THR A 1 68 ? 18.391 15.804 7.567 1.00 10.19 68 THR A O 1
ATOM 535 N N . SER A 1 69 ? 19.416 14.674 9.257 1.00 8.32 69 SER A N 1
ATOM 536 C CA . SER A 1 69 ? 18.617 15.263 10.318 1.00 8.69 69 SER A CA 1
ATOM 537 C C . SER A 1 69 ? 19.492 15.913 11.395 1.00 10.25 69 SER A C 1
ATOM 538 O O . SER A 1 69 ? 18.963 16.332 12.444 1.00 12.58 69 SER A O 1
ATOM 541 N N . GLY A 1 70 ? 20.786 16.036 11.164 1.00 7.67 70 GLY A N 1
ATOM 542 C CA . GLY A 1 70 ? 21.707 16.537 12.207 1.00 7.76 70 GLY A CA 1
ATOM 543 C C . GLY A 1 70 ? 23.090 16.877 11.673 1.00 7.78 70 GLY A C 1
ATOM 544 O O . GLY A 1 70 ? 23.256 17.407 10.604 1.00 8.92 70 GLY A O 1
ATOM 545 N N . ASN A 1 71 ? 24.138 16.527 12.445 1.00 6.59 71 ASN A N 1
ATOM 546 C CA . ASN A 1 71 ? 25.517 16.873 12.142 1.00 6.68 71 ASN A CA 1
ATOM 547 C C . ASN A 1 71 ? 26.066 16.346 10.810 1.00 5.11 71 ASN A C 1
ATOM 548 O O . ASN A 1 71 ? 26.951 16.927 10.244 1.00 7.35 71 ASN A O 1
ATOM 553 N N . THR A 1 72 ? 25.491 15.269 10.264 1.00 6.30 72 THR A N 1
ATOM 554 C CA . THR A 1 72 ? 26.054 14.683 9.025 1.00 6.30 72 THR A CA 1
ATOM 555 C C . THR A 1 72 ? 26.030 15.724 7.902 1.00 6.20 72 THR A C 1
ATOM 556 O O . THR A 1 72 ? 26.968 15.830 7.103 1.00 7.49 72 THR A O 1
ATOM 560 N N . GLY A 1 73 ? 24.986 16.542 7.853 1.00 7.28 73 GLY A N 1
ATOM 561 C CA . GLY A 1 73 ? 24.887 17.608 6.838 1.00 7.55 73 GLY A CA 1
ATOM 562 C C . GLY A 1 73 ? 25.981 18.642 6.902 1.00 7.14 73 GLY A C 1
ATOM 563 O O . GLY A 1 73 ? 26.496 19.107 5.898 1.00 7.31 73 GLY A O 1
ATOM 564 N N . ILE A 1 74 ? 26.326 19.013 8.113 1.00 6.66 74 ILE A N 1
ATOM 565 C CA . ILE A 1 74 ? 27.387 19.994 8.329 1.00 6.87 74 ILE A CA 1
ATOM 566 C C . ILE A 1 74 ? 28.725 19.386 7.910 1.00 7.96 74 ILE A C 1
ATOM 567 O O . ILE A 1 74 ? 29.499 20.006 7.162 1.00 7.31 74 ILE A O 1
ATOM 572 N N . ALA A 1 75 ? 28.989 18.171 8.373 1.00 6.97 75 ALA A N 1
ATOM 573 C CA . ALA A 1 75 ? 30.226 17.451 8.045 1.00 6.92 75 ALA A CA 1
ATOM 574 C C . ALA A 1 75 ? 30.390 17.293 6.536 1.00 8.41 75 ALA A C 1
ATOM 575 O O . ALA A 1 75 ? 31.455 17.571 5.980 1.00 7.24 75 ALA A O 1
ATOM 577 N N . LEU A 1 76 ? 29.331 16.870 5.852 1.00 7.04 76 LEU A N 1
ATOM 578 C CA . LEU A 1 76 ? 29.382 16.674 4.410 1.00 7.27 76 LEU A CA 1
ATOM 579 C C . LEU A 1 76 ? 29.492 18.020 3.667 1.00 6.73 76 LEU A C 1
ATOM 580 O O . LEU A 1 76 ? 30.222 18.125 2.664 1.00 8.66 76 LEU A O 1
ATOM 585 N N . ALA A 1 77 ? 28.804 19.060 4.122 1.00 6.95 77 ALA A N 1
ATOM 586 C CA . ALA A 1 77 ? 28.974 20.391 3.499 1.00 8.01 77 ALA A CA 1
ATOM 587 C C . ALA A 1 77 ? 30.461 20.797 3.548 1.00 7.95 77 ALA A C 1
ATOM 588 O O . ALA A 1 77 ? 31.024 21.259 2.566 1.00 7.18 77 ALA A O 1
ATOM 590 N N . MET A 1 78 ? 31.094 20.582 4.694 1.00 6.98 78 MET A N 1
ATOM 591 C CA . MET A 1 78 ? 32.514 20.898 4.873 1.00 7.30 78 MET A CA 1
ATOM 592 C C . MET A 1 78 ? 33.403 20.049 3.976 1.00 6.66 78 MET A C 1
ATOM 593 O O . MET A 1 78 ? 34.280 20.582 3.291 1.00 7.07 78 MET A O 1
ATOM 598 N N . ILE A 1 79 ? 33.206 18.738 3.911 1.00 6.88 79 ILE A N 1
ATOM 599 C CA . ILE A 1 79 ? 34.071 17.901 3.110 1.00 7.33 79 ILE A CA 1
ATOM 600 C C . ILE A 1 79 ? 33.884 18.247 1.638 1.00 6.92 79 ILE A C 1
ATOM 601 O O . ILE A 1 79 ? 34.838 18.254 0.872 1.00 6.28 79 ILE A O 1
ATOM 606 N N . ALA A 1 80 ? 32.636 18.543 1.244 1.00 7.33 80 ALA A N 1
ATOM 607 C CA . ALA A 1 80 ? 32.401 18.886 -0.166 1.00 6.89 80 ALA A CA 1
ATOM 608 C C . ALA A 1 80 ? 33.143 20.172 -0.538 1.00 6.27 80 ALA A C 1
ATOM 609 O O . ALA A 1 80 ? 33.718 20.288 -1.637 1.00 7.26 80 ALA A O 1
ATOM 611 N N . ALA A 1 81 ? 33.107 21.154 0.343 1.00 6.38 81 ALA A N 1
ATOM 612 C CA . ALA A 1 81 ? 33.860 22.402 0.128 1.00 6.70 81 ALA A CA 1
ATOM 613 C C . ALA A 1 81 ? 35.362 22.138 0.087 1.00 7.55 81 ALA A C 1
ATOM 614 O O . ALA A 1 81 ? 36.071 22.635 -0.790 1.00 8.18 81 ALA A O 1
ATOM 616 N N . LEU A 1 82 ? 35.820 21.333 1.029 1.00 6.51 82 LEU A N 1
ATOM 617 C CA . LEU A 1 82 ? 37.246 20.971 1.099 1.00 7.02 82 LEU A CA 1
ATOM 618 C C . LEU A 1 82 ? 37.739 20.287 -0.168 1.00 7.99 82 LEU A C 1
ATOM 619 O O . LEU A 1 82 ? 38.801 20.631 -0.701 1.00 8.49 82 LEU A O 1
ATOM 624 N N . LYS A 1 83 ? 36.978 19.309 -0.651 1.00 7.34 83 LYS A N 1
ATOM 625 C CA . LYS A 1 83 ? 37.435 18.431 -1.718 1.00 8.35 83 LYS A CA 1
ATOM 626 C C . LYS A 1 83 ? 36.945 18.803 -3.107 1.00 8.22 83 LYS A C 1
ATOM 627 O O . LYS A 1 83 ? 37.347 18.176 -4.088 1.00 10.56 83 LYS A O 1
ATOM 633 N N . GLY A 1 84 ? 36.087 19.802 -3.195 1.00 7.61 84 GLY A N 1
ATOM 634 C CA . GLY A 1 84 ? 35.606 20.356 -4.458 1.00 9.84 84 GLY A CA 1
ATOM 635 C C . GLY A 1 84 ? 34.390 19.712 -5.087 1.00 7.63 84 GLY A C 1
ATOM 636 O O . GLY A 1 84 ? 34.315 19.610 -6.320 1.00 9.23 84 GLY A O 1
ATOM 637 N N . TYR A 1 85 ? 33.441 19.282 -4.253 1.00 7.86 85 TYR A N 1
ATOM 638 C CA . TYR A 1 85 ? 32.168 18.699 -4.685 1.00 7.29 85 TYR A CA 1
ATOM 639 C C . TYR A 1 85 ? 31.021 19.658 -4.442 1.00 8.25 85 TYR A C 1
ATOM 640 O O . TYR A 1 85 ? 31.121 20.573 -3.643 1.00 9.34 85 TYR A O 1
ATOM 649 N N . ARG A 1 86 ? 29.938 19.437 -5.175 1.00 8.23 86 ARG A N 1
ATOM 650 C CA . ARG A 1 86 ? 28.689 20.147 -5.008 1.00 8.24 86 ARG A CA 1
ATOM 651 C C . ARG A 1 86 ? 27.779 19.301 -4.144 1.00 9.91 86 ARG A C 1
ATOM 652 O O . ARG A 1 86 ? 27.523 18.169 -4.477 1.00 15.12 86 ARG A O 1
ATOM 660 N N . MET A 1 87 ? 27.367 19.811 -2.991 1.00 9.05 87 MET A N 1
ATOM 661 C CA . MET A 1 87 ? 26.619 19.063 -2.026 1.00 7.75 87 MET A CA 1
ATOM 662 C C . MET A 1 87 ? 25.154 19.519 -1.991 1.00 7.58 87 MET A C 1
ATOM 663 O O . MET A 1 87 ? 24.850 20.724 -1.938 1.00 10.06 87 MET A O 1
ATOM 668 N N . LYS A 1 88 ? 24.273 18.544 -2.025 1.00 8.21 88 LYS A N 1
ATOM 669 C CA . LYS A 1 88 ? 22.822 18.688 -1.887 1.00 8.11 88 LYS A CA 1
ATOM 670 C C . LYS A 1 88 ? 22.346 17.900 -0.657 1.00 7.70 88 LYS A C 1
ATOM 671 O O . LYS A 1 88 ? 22.651 16.709 -0.528 1.00 9.03 88 LYS A O 1
ATOM 677 N N . LEU A 1 89 ? 21.657 18.583 0.283 1.00 7.66 89 LEU A N 1
ATOM 678 C CA . LEU A 1 89 ? 21.250 18.022 1.542 1.00 6.84 89 LEU A CA 1
ATOM 679 C C . LEU A 1 89 ? 19.747 18.102 1.708 1.00 7.60 89 LEU A C 1
ATOM 680 O O . LEU A 1 89 ? 19.195 19.187 1.595 1.00 8.08 89 LEU A O 1
ATOM 685 N N . LEU A 1 90 ? 19.113 16.971 1.930 1.00 6.88 90 LEU A N 1
ATOM 686 C CA . LEU A 1 90 ? 17.688 16.865 2.093 1.00 7.07 90 LEU A CA 1
ATOM 687 C C . LEU A 1 90 ? 17.413 16.672 3.554 1.00 8.37 90 LEU A C 1
ATOM 688 O O . LEU A 1 90 ? 18.048 15.809 4.194 1.00 9.93 90 LEU A O 1
ATOM 693 N N . MET A 1 91 ? 16.506 17.428 4.110 1.00 7.62 91 MET A N 1
ATOM 694 C CA . MET A 1 91 ? 16.264 17.344 5.537 1.00 9.56 91 MET A CA 1
ATOM 695 C C . MET A 1 91 ? 14.815 17.606 5.865 1.00 8.34 91 MET A C 1
ATOM 696 O O . MET A 1 91 ? 14.096 18.359 5.176 1.00 6.89 91 MET A O 1
ATOM 701 N N . PRO A 1 92 ? 14.335 17.003 6.951 1.00 10.49 92 PRO A N 1
ATOM 702 C CA . PRO A 1 92 ? 13.019 17.365 7.473 1.00 9.65 92 PRO A CA 1
ATOM 703 C C . PRO A 1 92 ? 12.973 18.800 7.991 1.00 9.91 92 PRO A C 1
ATOM 704 O O . PRO A 1 92 ? 13.968 19.352 8.454 1.00 12.38 92 PRO A O 1
ATOM 708 N N . ASP A 1 93 ? 11.807 19.410 7.931 1.00 10.70 93 ASP A N 1
ATOM 709 C CA . ASP A 1 93 ? 11.660 20.860 8.146 1.00 13.96 93 ASP A CA 1
ATOM 710 C C . ASP A 1 93 ? 11.611 21.292 9.625 1.00 14.83 93 ASP A C 1
ATOM 711 O O . ASP A 1 93 ? 11.343 22.462 9.917 1.00 16.44 93 ASP A O 1
ATOM 716 N N . ASN A 1 94 ? 11.937 20.374 10.537 1.00 14.46 94 ASN A N 1
ATOM 717 C CA . ASN A 1 94 ? 12.315 20.746 11.908 1.00 15.54 94 ASN A CA 1
ATOM 718 C C . ASN A 1 94 ? 13.829 20.925 12.165 1.00 15.60 94 ASN A C 1
ATOM 719 O O . ASN A 1 94 ? 14.233 21.229 13.289 1.00 13.83 94 ASN A O 1
ATOM 724 N N . MET A 1 95 ? 14.658 20.783 11.137 1.00 12.63 95 MET A N 1
ATOM 725 C CA . MET A 1 95 ? 16.069 21.189 11.256 1.00 10.83 95 MET A CA 1
ATOM 726 C C . MET A 1 95 ? 16.098 22.657 11.658 1.00 10.60 95 MET A C 1
ATOM 727 O O . MET A 1 95 ? 15.414 23.501 11.049 1.00 10.66 95 MET A O 1
ATOM 732 N N . SER A 1 96 ? 16.893 23.003 12.662 1.00 9.34 96 SER A N 1
ATOM 733 C CA . SER A 1 96 ? 16.943 24.404 13.071 1.00 7.68 96 SER A CA 1
ATOM 734 C C . SER A 1 96 ? 17.463 25.316 11.971 1.00 8.72 96 SER A C 1
ATOM 735 O O . SER A 1 96 ? 18.312 24.929 11.177 1.00 9.48 96 SER A O 1
ATOM 738 N N . GLN A 1 97 ? 16.996 26.561 11.958 1.00 9.33 97 GLN A N 1
ATOM 739 C CA . GLN A 1 97 ? 17.531 27.522 10.987 1.00 7.04 97 GLN A CA 1
ATOM 740 C C . GLN A 1 97 ? 19.039 27.760 11.185 1.00 8.23 97 GLN A C 1
ATOM 741 O O . GLN A 1 97 ? 19.788 27.946 10.231 1.00 8.15 97 GLN A O 1
ATOM 747 N N . GLU A 1 98 ? 19.518 27.721 12.427 1.00 8.57 98 GLU A N 1
ATOM 748 C CA . GLU A 1 98 ? 20.951 27.885 12.671 1.00 8.92 98 GLU A CA 1
ATOM 749 C C . GLU A 1 98 ? 21.784 26.795 12.023 1.00 7.04 98 GLU A C 1
ATOM 750 O O . GLU A 1 98 ? 22.832 27.053 11.418 1.00 8.19 98 GLU A O 1
ATOM 756 N N . ARG A 1 99 ? 21.307 25.560 12.105 1.00 9.79 99 ARG A N 1
ATOM 757 C CA . ARG A 1 99 ? 21.990 24.435 11.467 1.00 9.71 99 ARG A CA 1
ATOM 758 C C . ARG A 1 99 ? 21.890 24.520 9.940 1.00 8.64 99 ARG A C 1
ATOM 759 O O . ARG A 1 99 ? 22.855 24.231 9.238 1.00 9.13 99 ARG A O 1
ATOM 767 N N . ARG A 1 100 ? 20.757 24.990 9.427 1.00 9.14 100 ARG A N 1
ATOM 768 C CA . ARG A 1 100 ? 20.675 25.256 7.981 1.00 9.09 100 ARG A CA 1
ATOM 769 C C . ARG A 1 100 ? 21.747 26.291 7.569 1.00 10.26 100 ARG A C 1
ATOM 770 O O . ARG A 1 100 ? 22.427 26.120 6.533 1.00 9.85 100 ARG A O 1
ATOM 778 N N . ALA A 1 101 ? 21.894 27.350 8.361 1.00 8.18 101 ALA A N 1
ATOM 779 C CA . ALA A 1 101 ? 22.910 28.372 8.075 1.00 8.36 101 ALA A CA 1
ATOM 780 C C . ALA A 1 101 ? 24.327 27.770 8.110 1.00 10.26 101 ALA A C 1
ATOM 781 O O . ALA A 1 101 ? 25.192 28.139 7.309 1.00 10.21 101 ALA A O 1
ATOM 783 N N . ALA A 1 102 ? 24.564 26.880 9.073 1.00 9.33 102 ALA A N 1
ATOM 784 C CA . ALA A 1 102 ? 25.858 26.179 9.213 1.00 9.77 102 ALA A CA 1
ATOM 785 C C . ALA A 1 102 ? 26.193 25.397 7.940 1.00 11.22 102 ALA A C 1
ATOM 786 O O . ALA A 1 102 ? 27.310 25.486 7.425 1.00 14.13 102 ALA A O 1
ATOM 788 N N . MET A 1 103 ? 25.224 24.688 7.385 1.00 8.83 103 MET A N 1
ATOM 789 C CA . MET A 1 103 ? 25.443 23.947 6.143 1.00 9.35 103 MET A CA 1
ATOM 790 C C . MET A 1 103 ? 25.607 24.867 4.936 1.00 8.79 103 MET A C 1
ATOM 791 O O . MET A 1 103 ? 26.499 24.663 4.088 1.00 9.27 103 MET A O 1
ATOM 796 N N . ARG A 1 104 ? 24.760 25.893 4.851 1.00 8.44 104 ARG A N 1
ATOM 797 C CA A ARG A 1 104 ? 24.787 26.851 3.747 0.50 7.99 104 ARG A CA 1
ATOM 798 C CA B ARG A 1 104 ? 24.807 26.872 3.744 0.50 9.44 104 ARG A CA 1
ATOM 799 C C . ARG A 1 104 ? 26.110 27.647 3.704 1.00 9.39 104 ARG A C 1
ATOM 800 O O . ARG A 1 104 ? 26.583 28.013 2.626 1.00 8.60 104 ARG A O 1
ATOM 815 N N . ALA A 1 105 ? 26.722 27.896 4.860 1.00 9.29 105 ALA A N 1
ATOM 816 C CA . ALA A 1 105 ? 27.976 28.631 4.899 1.00 8.91 105 ALA A CA 1
ATOM 817 C C . ALA A 1 105 ? 29.065 27.951 4.093 1.00 7.84 105 ALA A C 1
ATOM 818 O O . ALA A 1 105 ? 29.937 28.634 3.544 1.00 8.49 105 ALA A O 1
ATOM 820 N N . TYR A 1 106 ? 29.034 26.610 3.993 1.00 8.11 106 TYR A N 1
ATOM 821 C CA . TYR A 1 106 ? 29.976 25.869 3.176 1.00 8.99 106 TYR A CA 1
ATOM 822 C C . TYR A 1 106 ? 29.588 25.757 1.703 1.00 11.46 106 TYR A C 1
ATOM 823 O O . TYR A 1 106 ? 30.326 25.176 0.916 1.00 11.06 106 TYR A O 1
ATOM 832 N N . GLY A 1 107 ? 28.480 26.353 1.327 1.00 9.58 107 GLY A N 1
ATOM 833 C CA . GLY A 1 107 ? 28.060 26.381 -0.076 1.00 11.97 107 GLY A CA 1
ATOM 834 C C . GLY A 1 107 ? 27.097 25.270 -0.470 1.00 10.54 107 GLY A C 1
ATOM 835 O O . GLY A 1 107 ? 26.756 25.160 -1.657 1.00 12.70 107 GLY A O 1
ATOM 836 N N . ALA A 1 108 ? 26.620 24.476 0.486 1.00 8.41 108 ALA A N 1
ATOM 837 C CA . ALA A 1 108 ? 25.691 23.410 0.188 1.00 8.86 108 ALA A CA 1
ATOM 838 C C . ALA A 1 108 ? 24.296 23.949 -0.202 1.00 7.57 108 ALA A C 1
ATOM 839 O O . ALA A 1 108 ? 23.910 25.059 0.226 1.00 9.07 108 ALA A O 1
ATOM 841 N N . GLU A 1 109 ? 23.578 23.173 -0.993 1.00 7.96 109 GLU A N 1
ATOM 842 C CA . GLU A 1 109 ? 22.174 23.419 -1.336 1.00 7.06 109 GLU A CA 1
ATOM 843 C C . GLU A 1 109 ? 21.305 22.572 -0.448 1.00 7.63 109 GLU A C 1
ATOM 844 O O . GLU A 1 109 ? 21.503 21.334 -0.352 1.00 9.15 109 GLU A O 1
ATOM 850 N N . LEU A 1 110 ? 20.316 23.189 0.193 1.00 7.94 110 LEU A N 1
ATOM 851 C CA A LEU A 1 110 ? 19.428 22.485 1.100 0.50 7.16 110 LEU A CA 1
ATOM 852 C CA B LEU A 1 110 ? 19.421 22.498 1.113 0.50 7.22 110 LEU A CA 1
ATOM 853 C C . LEU A 1 110 ? 18.029 22.333 0.506 1.00 7.61 110 LEU A C 1
ATOM 854 O O . LEU A 1 110 ? 17.530 23.237 -0.184 1.00 7.34 110 LEU A O 1
ATOM 863 N N . ILE A 1 111 ? 17.408 21.195 0.769 1.00 6.51 111 ILE A N 1
ATOM 864 C CA . ILE A 1 111 ? 16.100 20.851 0.258 1.00 6.29 111 ILE A CA 1
ATOM 865 C C . ILE A 1 111 ? 15.266 20.271 1.369 1.00 8.60 111 ILE A C 1
ATOM 866 O O . ILE A 1 111 ? 15.702 19.345 2.064 1.00 9.82 111 ILE A O 1
ATOM 871 N N . LEU A 1 112 ? 14.065 20.802 1.568 1.00 8.68 112 LEU A N 1
ATOM 872 C CA . LEU A 1 112 ? 13.183 20.336 2.639 1.00 8.50 112 LEU A CA 1
ATOM 873 C C . LEU A 1 112 ? 12.242 19.234 2.224 1.00 10.17 112 LEU A C 1
ATOM 874 O O . LEU A 1 112 ? 11.707 19.251 1.126 1.00 9.73 112 LEU A O 1
ATOM 879 N N . VAL A 1 113 ? 11.969 18.322 3.155 1.00 9.39 113 VAL A N 1
ATOM 880 C CA . VAL A 1 113 ? 10.753 17.537 3.160 1.00 11.52 113 VAL A CA 1
ATOM 881 C C . VAL A 1 113 ? 9.976 17.919 4.416 1.00 11.57 113 VAL A C 1
ATOM 882 O O . VAL A 1 113 ? 10.520 18.578 5.314 1.00 14.08 113 VAL A O 1
ATOM 886 N N . THR A 1 114 ? 8.712 17.525 4.512 1.00 16.52 114 THR A N 1
ATOM 887 C CA . THR A 1 114 ? 7.987 17.851 5.737 1.00 17.40 114 THR A CA 1
ATOM 888 C C . THR A 1 114 ? 8.421 16.931 6.887 1.00 17.75 114 THR A C 1
ATOM 889 O O . THR A 1 114 ? 8.959 15.831 6.682 1.00 20.40 114 THR A O 1
ATOM 893 N N . LYS A 1 115 ? 8.195 17.401 8.108 1.00 22.88 115 LYS A N 1
ATOM 894 C CA . LYS A 1 115 ? 8.441 16.588 9.301 1.00 23.47 115 LYS A CA 1
ATOM 895 C C . LYS A 1 115 ? 7.739 15.227 9.196 1.00 24.69 115 LYS A C 1
ATOM 896 O O . LYS A 1 115 ? 8.331 14.182 9.521 1.00 22.44 115 LYS A O 1
ATOM 902 N N . GLU A 1 116 ? 6.498 15.233 8.714 1.00 23.79 116 GLU A N 1
ATOM 903 C CA . GLU A 1 116 ? 5.743 13.990 8.552 1.00 25.92 116 GLU A CA 1
ATOM 904 C C . GLU A 1 116 ? 6.311 13.084 7.445 1.00 26.60 116 GLU A C 1
ATOM 905 O O . GLU A 1 116 ? 6.306 11.865 7.589 1.00 24.44 116 GLU A O 1
ATOM 911 N N . GLN A 1 117 ? 6.832 13.658 6.354 1.00 24.29 117 GLN A N 1
ATOM 912 C CA . GLN A 1 117 ? 7.565 12.849 5.366 1.00 23.08 117 GLN A CA 1
ATOM 913 C C . GLN A 1 117 ? 8.788 12.209 6.026 1.00 22.32 117 GLN A C 1
ATOM 914 O O . GLN A 1 117 ? 9.089 11.016 5.815 1.00 22.51 117 GLN A O 1
ATOM 920 N N . GLY A 1 118 ? 9.499 13.020 6.807 1.00 22.31 118 GLY A N 1
ATOM 921 C CA . GLY A 1 118 ? 10.617 12.560 7.639 1.00 24.25 118 GLY A CA 1
ATOM 922 C C . GLY A 1 118 ? 11.870 12.133 6.903 1.00 23.15 118 GLY A C 1
ATOM 923 O O . GLY A 1 118 ? 12.040 12.403 5.713 1.00 24.14 118 GLY A O 1
ATOM 924 N N . MET A 1 119 ? 12.745 11.442 7.627 1.00 21.21 119 MET A N 1
ATOM 925 C CA . MET A 1 119 ? 13.982 10.921 7.053 1.00 21.05 119 MET A CA 1
ATOM 926 C C . MET A 1 119 ? 13.737 9.894 5.983 1.00 20.30 119 MET A C 1
ATOM 927 O O . MET A 1 119 ? 14.492 9.818 5.011 1.00 24.01 119 MET A O 1
ATOM 932 N N . GLU A 1 120 ? 12.680 9.101 6.133 1.00 26.20 120 GLU A N 1
ATOM 933 C CA . GLU A 1 120 ? 12.369 8.130 5.104 1.00 24.06 120 GLU A CA 1
ATOM 934 C C . GLU A 1 120 ? 12.031 8.861 3.816 1.00 22.34 120 GLU A C 1
ATOM 935 O O . GLU A 1 120 ? 12.535 8.502 2.747 1.00 24.01 120 GLU A O 1
ATOM 941 N N . GLY A 1 121 ? 11.180 9.884 3.917 1.00 25.21 121 GLY A N 1
ATOM 942 C CA . GLY A 1 121 ? 10.800 10.703 2.758 1.00 22.41 121 GLY A CA 1
ATOM 943 C C . GLY A 1 121 ? 11.997 11.438 2.184 1.00 20.27 121 GLY A C 1
ATOM 944 O O . GLY A 1 121 ? 12.150 11.555 0.955 1.00 23.17 121 GLY A O 1
ATOM 945 N N . ALA A 1 122 ? 12.872 11.913 3.064 1.00 21.33 122 ALA A N 1
ATOM 946 C CA . ALA A 1 122 ? 14.101 12.541 2.616 1.00 20.20 122 ALA A CA 1
ATOM 947 C C . ALA A 1 122 ? 14.983 11.553 1.814 1.00 22.69 122 ALA A C 1
ATOM 948 O O . ALA A 1 122 ? 15.485 11.898 0.755 1.00 21.95 122 ALA A O 1
ATOM 950 N N . ARG A 1 123 ? 15.136 10.317 2.280 1.00 22.70 123 ARG A N 1
ATOM 951 C CA . ARG A 1 123 ? 15.926 9.320 1.516 1.00 22.64 123 ARG A CA 1
ATOM 952 C C . ARG 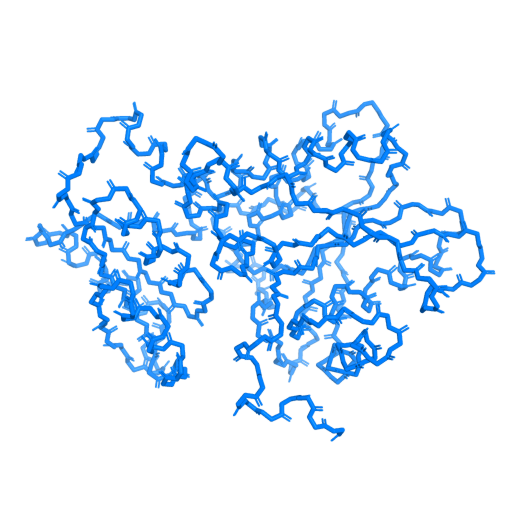A 1 123 ? 15.280 8.974 0.193 1.00 21.10 123 ARG A C 1
ATOM 953 O O . ARG A 1 123 ? 15.957 8.851 -0.828 1.00 21.52 123 ARG A O 1
ATOM 961 N N . ASP A 1 124 ? 13.955 8.858 0.183 1.00 24.51 124 ASP A N 1
ATOM 962 C CA . ASP A 1 124 ? 13.248 8.527 -1.049 1.00 22.23 124 ASP A CA 1
ATOM 963 C C . ASP A 1 124 ? 13.436 9.608 -2.083 1.00 21.30 124 ASP A C 1
ATOM 964 O O . ASP A 1 124 ? 13.663 9.313 -3.275 1.00 21.69 124 ASP A O 1
ATOM 969 N N . LEU A 1 125 ? 13.310 10.868 -1.660 1.00 22.59 125 LEU A N 1
ATOM 970 C CA . LEU A 1 125 ? 13.536 11.963 -2.578 1.00 23.32 125 LEU A CA 1
ATOM 971 C C . LEU A 1 125 ? 14.980 11.946 -3.094 1.00 21.78 125 LEU A C 1
ATOM 972 O O . LEU A 1 125 ? 15.216 12.215 -4.279 1.00 21.78 125 LEU A O 1
ATOM 977 N N . ALA A 1 126 ? 15.950 11.660 -2.219 1.00 22.20 126 ALA A N 1
ATOM 978 C CA . ALA A 1 126 ? 17.347 11.562 -2.655 1.00 19.61 126 ALA A CA 1
ATOM 979 C C . ALA A 1 126 ? 17.577 10.500 -3.725 1.00 21.58 126 ALA A C 1
ATOM 980 O O . ALA A 1 126 ? 18.255 10.752 -4.734 1.00 20.46 126 ALA A O 1
ATOM 982 N N . LEU A 1 127 ? 16.944 9.328 -3.570 1.00 21.88 127 LEU A N 1
ATOM 983 C CA . LEU A 1 127 ? 16.972 8.268 -4.631 1.00 20.92 127 LEU A CA 1
ATOM 984 C C . LEU A 1 127 ? 16.387 8.749 -5.958 1.00 21.01 127 LEU A C 1
ATOM 985 O O . LEU A 1 127 ? 16.947 8.478 -7.039 1.00 23.02 127 LEU A O 1
ATOM 990 N N . GLU A 1 128 ? 15.249 9.440 -5.890 1.00 22.07 128 GLU A N 1
ATOM 991 C CA . GLU A 1 128 ? 14.603 10.004 -7.077 1.00 21.30 128 GLU A CA 1
ATOM 992 C C . GLU A 1 128 ? 15.516 11.003 -7.782 1.00 20.96 128 GLU A C 1
ATOM 993 O O . GLU A 1 128 ? 15.606 11.000 -9.010 1.00 20.12 128 GLU A O 1
ATOM 999 N N . MET A 1 129 ? 16.206 11.838 -7.001 1.00 17.86 129 MET A N 1
ATOM 1000 C CA . MET A 1 129 ? 17.171 12.739 -7.592 1.00 20.17 129 MET A CA 1
ATOM 1001 C C . MET A 1 129 ? 18.308 11.994 -8.243 1.00 19.28 129 MET A C 1
ATOM 1002 O O . MET A 1 129 ? 18.757 12.346 -9.335 1.00 19.67 129 MET A O 1
ATOM 1007 N N . ALA A 1 130 ? 18.826 10.994 -7.538 1.00 20.76 130 ALA A N 1
ATOM 1008 C CA . ALA A 1 130 ? 19.938 10.218 -8.067 1.00 23.12 130 ALA A CA 1
ATOM 1009 C C . ALA A 1 130 ? 19.544 9.594 -9.399 1.00 20.98 130 ALA A C 1
ATOM 1010 O O . ALA A 1 130 ? 20.318 9.620 -10.369 1.00 23.82 130 ALA A O 1
ATOM 1012 N N . ASN A 1 131 ? 18.303 9.110 -9.492 1.00 25.07 131 ASN A N 1
ATOM 1013 C CA . ASN A 1 131 ? 17.812 8.515 -10.730 1.00 25.09 131 ASN A CA 1
ATOM 1014 C C . ASN A 1 131 ? 17.659 9.493 -11.900 1.00 25.54 131 ASN A C 1
ATOM 1015 O O . ASN A 1 131 ? 17.816 9.087 -13.044 1.00 24.46 131 ASN A O 1
ATOM 1020 N N . ARG A 1 132 ? 17.327 10.749 -11.619 1.00 14.62 132 ARG A N 1
ATOM 1021 C CA . ARG A 1 132 ? 17.296 11.827 -12.612 1.00 15.93 132 ARG A CA 1
ATOM 1022 C C . ARG A 1 132 ? 18.671 12.348 -13.018 1.00 14.70 132 ARG A C 1
ATOM 1023 O O . ARG A 1 132 ? 18.764 13.246 -13.858 1.00 19.99 132 ARG A O 1
ATOM 1031 N N . GLY A 1 133 ? 19.725 11.835 -12.395 1.00 13.70 133 GLY A N 1
ATOM 1032 C CA . GLY A 1 133 ? 21.067 12.282 -12.723 1.00 13.95 133 GLY A CA 1
ATOM 1033 C C . GLY A 1 133 ? 21.452 13.526 -11.957 1.00 12.38 133 GLY A C 1
ATOM 1034 O O . GLY A 1 133 ? 22.392 14.230 -12.338 1.00 11.87 133 GLY A O 1
ATOM 1035 N N . GLU A 1 134 ? 20.773 13.774 -10.838 1.00 9.84 134 GLU A N 1
ATOM 1036 C CA . GLU A 1 134 ? 21.015 15.011 -10.086 1.00 9.77 134 GLU A CA 1
ATOM 1037 C C . GLU A 1 134 ? 22.004 14.861 -8.951 1.00 7.72 134 GLU A C 1
ATOM 1038 O O . GLU A 1 134 ? 22.162 15.770 -8.156 1.00 9.68 134 GLU A O 1
ATOM 1044 N N . GLY A 1 135 ? 22.666 13.704 -8.845 1.00 7.28 135 GLY A N 1
ATOM 1045 C CA . GLY A 1 135 ? 23.712 13.528 -7.857 1.00 8.08 135 GLY A CA 1
ATOM 1046 C C . GLY A 1 135 ? 23.833 12.112 -7.296 1.00 8.30 135 GLY A C 1
ATOM 1047 O O . GLY A 1 135 ? 22.947 11.280 -7.495 1.00 11.24 135 GLY A O 1
ATOM 1048 N N . LYS A 1 136 ? 24.918 11.854 -6.588 1.00 5.32 136 LYS A N 1
ATOM 1049 C CA . LYS A 1 136 ? 25.223 10.563 -6.012 1.00 6.94 136 LYS A CA 1
ATOM 1050 C C . LYS A 1 136 ? 24.835 10.520 -4.545 1.00 6.32 136 LYS A C 1
ATOM 1051 O O . LYS A 1 136 ? 25.334 11.302 -3.751 1.00 5.95 136 LYS A O 1
ATOM 1057 N N . LEU A 1 137 ? 23.942 9.611 -4.171 1.00 7.07 137 LEU A N 1
ATOM 1058 C CA . LEU A 1 137 ? 23.496 9.443 -2.782 1.00 6.17 137 LEU A CA 1
ATOM 1059 C C . LEU A 1 137 ? 24.568 8.778 -1.932 1.00 7.05 137 LEU A C 1
ATOM 1060 O O . LEU A 1 137 ? 25.071 7.692 -2.267 1.00 8.48 137 LEU A O 1
ATOM 1065 N N . LEU A 1 138 ? 24.912 9.364 -0.804 1.00 5.76 138 LEU A N 1
ATOM 1066 C CA . LEU A 1 138 ? 25.892 8.787 0.097 1.00 6.09 138 LEU A CA 1
ATOM 1067 C C . LEU A 1 138 ? 25.328 7.708 1.035 1.00 9.73 138 LEU A C 1
ATOM 1068 O O . LEU A 1 138 ? 25.979 6.688 1.223 1.00 10.40 138 LEU A O 1
ATOM 1073 N N . ASP A 1 139 ? 24.138 7.914 1.580 1.00 6.15 139 ASP A N 1
ATOM 1074 C CA . ASP A 1 139 ? 23.369 6.889 2.338 1.00 6.83 139 ASP A CA 1
ATOM 1075 C C . ASP A 1 139 ? 24.033 6.467 3.631 1.00 7.21 139 ASP A C 1
ATOM 1076 O O . ASP A 1 139 ? 24.338 5.288 3.820 1.00 9.09 139 ASP A O 1
ATOM 1081 N N . GLN A 1 140 ? 24.266 7.416 4.520 1.00 7.88 140 GLN A N 1
ATOM 1082 C CA . GLN A 1 140 ? 25.028 7.199 5.771 1.00 7.16 140 GLN A CA 1
ATOM 1083 C C . GLN A 1 140 ? 24.554 6.026 6.613 1.00 7.72 140 GLN A C 1
ATOM 1084 O O . GLN A 1 140 ? 25.386 5.411 7.318 1.00 8.40 140 GLN A O 1
ATOM 1090 N N . PHE A 1 141 ? 23.271 5.689 6.622 1.00 7.16 141 PHE A N 1
ATOM 1091 C CA . PHE A 1 141 ? 22.802 4.580 7.458 1.00 6.14 141 PHE A CA 1
ATOM 1092 C C . PHE A 1 141 ? 23.112 3.195 6.891 1.00 9.06 141 PHE A C 1
ATOM 1093 O O . PHE A 1 141 ? 23.039 2.190 7.616 1.00 9.08 141 PHE A O 1
ATOM 1101 N N . ASN A 1 142 ? 23.418 3.138 5.597 1.00 7.02 142 ASN A N 1
ATOM 1102 C CA . ASN A 1 142 ? 23.683 1.926 4.868 1.00 8.70 142 ASN A CA 1
ATOM 1103 C C . ASN A 1 142 ? 25.100 1.831 4.296 1.00 7.85 142 ASN A C 1
ATOM 1104 O O . ASN A 1 142 ? 25.487 0.783 3.786 1.00 10.21 142 ASN A O 1
ATOM 1109 N N . ASN A 1 143 ? 25.847 2.926 4.287 1.00 6.55 143 ASN A N 1
ATOM 1110 C CA . ASN A 1 143 ? 27.124 2.995 3.605 1.00 6.13 143 ASN A CA 1
ATOM 1111 C C . ASN A 1 143 ? 28.215 2.414 4.515 1.00 5.97 143 ASN A C 1
ATOM 1112 O O . ASN A 1 143 ? 28.487 2.993 5.570 1.00 6.59 143 ASN A O 1
ATOM 1117 N N . PRO A 1 144 ? 28.867 1.324 4.085 1.00 5.56 144 PRO A N 1
ATOM 1118 C CA . PRO A 1 144 ? 29.913 0.715 4.907 1.00 5.95 144 PRO A CA 1
ATOM 1119 C C . PRO A 1 144 ? 31.088 1.637 5.218 1.00 4.95 144 PRO A C 1
ATOM 1120 O O . PRO A 1 144 ? 31.836 1.367 6.168 1.00 5.59 144 PRO A O 1
ATOM 1124 N N . ASP A 1 145 ? 31.251 2.682 4.437 1.00 6.19 145 ASP A N 1
ATOM 1125 C CA . ASP A 1 145 ? 32.394 3.572 4.626 1.00 5.71 145 ASP A CA 1
ATOM 1126 C C . ASP A 1 145 ? 32.212 4.441 5.883 1.00 5.96 145 ASP A C 1
ATOM 1127 O O . ASP A 1 145 ? 33.170 5.034 6.361 1.00 6.99 145 ASP A O 1
ATOM 1132 N N . ASN A 1 146 ? 31.007 4.481 6.448 1.00 5.77 146 ASN A N 1
ATOM 1133 C CA . ASN A 1 146 ? 30.754 5.127 7.724 1.00 7.18 146 ASN A CA 1
ATOM 1134 C C . ASN A 1 146 ? 31.448 4.337 8.855 1.00 6.23 146 ASN A C 1
ATOM 1135 O O . ASN A 1 146 ? 32.452 4.836 9.412 1.00 6.18 146 ASN A O 1
ATOM 1140 N N . PRO A 1 147 ? 31.004 3.121 9.178 1.00 5.50 147 PRO A N 1
ATOM 1141 C CA . PRO A 1 147 ? 31.791 2.365 10.196 1.00 5.58 147 PRO A CA 1
ATOM 1142 C C . PRO A 1 147 ? 33.254 2.120 9.844 1.00 6.53 147 PRO A C 1
ATOM 1143 O O . PRO A 1 147 ? 34.088 2.076 10.749 1.00 6.85 147 PRO A O 1
ATOM 1147 N N . TYR A 1 148 ? 33.607 1.983 8.569 1.00 6.03 148 TYR A N 1
ATOM 1148 C CA . TYR A 1 148 ? 35.002 1.769 8.184 1.00 6.80 148 TYR A CA 1
ATOM 1149 C C . TYR A 1 148 ? 35.901 2.903 8.686 1.00 5.36 148 TYR A C 1
ATOM 1150 O O . TYR A 1 148 ? 37.042 2.676 9.061 1.00 6.57 148 TYR A O 1
ATOM 1159 N N . ALA A 1 149 ? 35.403 4.130 8.699 1.00 6.04 149 ALA A N 1
ATOM 1160 C CA . ALA A 1 149 ? 36.164 5.260 9.255 1.00 6.36 149 ALA A CA 1
ATOM 1161 C C . ALA A 1 149 ? 36.606 4.948 10.678 1.00 7.68 149 ALA A C 1
ATOM 1162 O O . ALA A 1 149 ? 37.749 5.218 11.082 1.00 7.66 149 ALA A O 1
ATOM 1164 N N . HIS A 1 150 ? 35.709 4.388 11.448 1.00 5.27 150 HIS A N 1
ATOM 1165 C CA . HIS A 1 150 ? 35.944 4.137 12.887 1.00 6.60 150 HIS A CA 1
ATOM 1166 C C . HIS A 1 150 ? 36.808 2.890 13.112 1.00 5.92 150 HIS A C 1
ATOM 1167 O O . HIS A 1 150 ? 37.604 2.836 14.072 1.00 8.11 150 HIS A O 1
ATOM 1174 N N . TYR A 1 151 ? 36.683 1.886 12.235 1.00 6.50 151 TYR A N 1
ATOM 1175 C CA . TYR A 1 151 ? 37.525 0.698 12.242 1.00 6.80 151 TYR A CA 1
ATOM 1176 C C . TYR A 1 151 ? 38.987 1.072 11.986 1.00 4.99 151 TYR A C 1
ATOM 1177 O O . TYR A 1 151 ? 39.859 0.457 12.578 1.00 7.51 151 TYR A O 1
ATOM 1186 N N . THR A 1 152 ? 39.234 2.056 11.098 1.00 6.47 152 THR A N 1
ATOM 1187 C CA . THR A 1 152 ? 40.562 2.350 10.635 1.00 6.49 152 THR A CA 1
ATOM 1188 C C . THR A 1 152 ? 41.205 3.524 11.385 1.00 7.27 152 THR A C 1
ATOM 1189 O O . THR A 1 152 ? 42.424 3.673 11.306 1.00 8.46 152 THR A O 1
ATOM 1193 N N . THR A 1 153 ? 40.415 4.389 12.030 1.00 6.54 153 THR A N 1
ATOM 1194 C CA . THR A 1 153 ? 40.953 5.596 12.669 1.00 5.74 153 THR A CA 1
ATOM 1195 C C . THR A 1 153 ? 40.569 5.637 14.149 1.00 7.33 153 THR A C 1
ATOM 1196 O O . THR A 1 153 ? 41.448 5.477 14.996 1.00 7.24 153 THR A O 1
ATOM 1200 N N . THR A 1 154 ? 39.286 5.843 14.462 1.00 6.20 154 THR A N 1
ATOM 1201 C CA . THR A 1 154 ? 38.841 6.013 15.864 1.00 6.51 154 THR A CA 1
ATOM 1202 C C . THR A 1 154 ? 39.303 4.889 16.785 1.00 6.62 154 THR A C 1
ATOM 1203 O O . THR A 1 154 ? 39.876 5.155 17.846 1.00 6.69 154 THR A O 1
ATOM 1207 N N . GLY A 1 155 ? 39.058 3.650 16.381 1.00 6.23 155 GLY A N 1
ATOM 1208 C CA . GLY A 1 155 ? 39.453 2.499 17.190 1.00 5.95 155 GLY A CA 1
ATOM 1209 C C . GLY A 1 155 ? 40.935 2.396 17.417 1.00 5.86 155 GLY A C 1
ATOM 1210 O O . GLY A 1 155 ? 41.377 2.330 18.592 1.00 6.90 155 GLY A O 1
ATOM 1211 N N . PRO A 1 156 ? 41.722 2.372 16.343 1.00 6.99 156 PRO A N 1
ATOM 1212 C CA . PRO A 1 156 ? 43.171 2.331 16.495 1.00 6.99 156 PRO A CA 1
ATOM 1213 C C . PRO A 1 156 ? 43.717 3.461 17.380 1.00 5.89 156 PRO A C 1
ATOM 1214 O O . PRO A 1 156 ? 44.621 3.248 18.176 1.00 6.66 156 PRO A O 1
ATOM 1218 N N . GLU A 1 157 ? 43.165 4.666 17.248 1.00 6.30 157 GLU A N 1
ATOM 1219 C CA . GLU A 1 157 ? 43.638 5.810 18.044 1.00 6.06 157 GLU A CA 1
ATOM 1220 C C . GLU A 1 157 ? 43.382 5.559 19.529 1.00 5.99 157 GLU A C 1
ATOM 1221 O O . GLU A 1 157 ? 44.246 5.730 20.374 1.00 6.51 157 GLU A O 1
ATOM 1227 N N . ILE A 1 158 ? 42.186 5.104 19.856 1.00 6.66 158 ILE A N 1
ATOM 1228 C CA . ILE A 1 158 ? 41.810 4.854 21.269 1.00 6.34 158 ILE A CA 1
ATOM 1229 C C . ILE A 1 158 ? 42.706 3.785 21.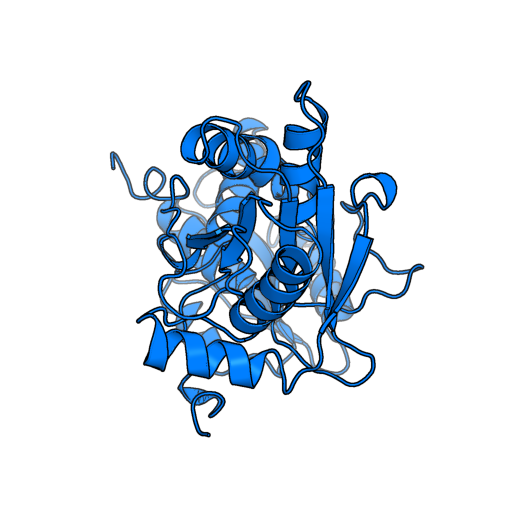882 1.00 6.87 158 ILE A C 1
ATOM 1230 O O . ILE A 1 158 ? 43.173 3.930 23.030 1.00 6.70 158 ILE A O 1
ATOM 1235 N N . TRP A 1 159 ? 42.978 2.732 21.108 1.00 6.30 159 TRP A N 1
ATOM 1236 C CA . TRP A 1 159 ? 43.906 1.681 21.528 1.00 6.33 159 TRP A CA 1
ATOM 1237 C C . TRP A 1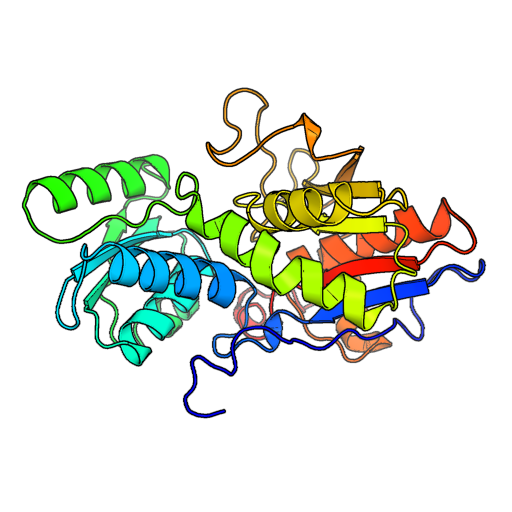 159 ? 45.296 2.240 21.803 1.00 6.56 159 TRP A C 1
ATOM 1238 O O . TRP A 1 159 ? 45.897 1.941 22.848 1.00 8.60 159 TRP A O 1
ATOM 1249 N N . GLN A 1 160 ? 45.811 3.041 20.907 1.00 7.33 160 GLN A N 1
ATOM 1250 C CA . GLN A 1 160 ? 47.131 3.622 21.069 1.00 8.17 160 GLN A CA 1
ATOM 1251 C C . GLN A 1 160 ? 47.178 4.625 22.228 1.00 8.20 160 GLN A C 1
ATOM 1252 O O . GLN A 1 160 ? 48.092 4.605 23.081 1.00 8.05 160 GLN A O 1
ATOM 1258 N N . GLN A 1 161 ? 46.142 5.473 22.315 1.00 5.79 161 GLN A N 1
ATOM 1259 C CA . GLN A 1 161 ? 46.106 6.525 23.314 1.00 7.09 161 GLN A CA 1
ATOM 1260 C C . GLN A 1 161 ? 45.986 6.011 24.748 1.00 7.32 161 GLN A C 1
ATOM 1261 O O . GLN A 1 161 ? 46.544 6.613 25.688 1.00 8.64 161 GLN A O 1
ATOM 1267 N N . THR A 1 162 ? 45.298 4.883 24.923 1.00 6.75 162 THR A N 1
ATOM 1268 C CA . THR A 1 162 ? 45.210 4.201 26.207 1.00 6.51 162 THR A CA 1
ATOM 1269 C C . THR A 1 162 ? 46.325 3.175 26.434 1.00 6.14 162 THR A C 1
ATOM 1270 O O . THR A 1 162 ? 46.352 2.523 27.485 1.00 8.94 162 THR A O 1
ATOM 1274 N N . GLY A 1 163 ? 47.229 2.987 25.466 1.00 7.29 163 GLY A N 1
ATOM 1275 C CA . GLY A 1 163 ? 48.304 1.984 25.598 1.00 7.66 163 GLY A CA 1
ATOM 1276 C C . GLY A 1 163 ? 47.729 0.603 25.805 1.00 8.13 163 GLY A C 1
ATOM 1277 O O . GLY A 1 163 ? 48.352 -0.245 26.458 1.00 9.70 163 GLY A O 1
ATOM 1278 N N . GLY A 1 164 ? 46.573 0.331 25.201 1.00 7.54 164 GLY A N 1
ATOM 1279 C CA . GLY A 1 164 ? 45.903 -0.956 25.287 1.00 9.08 164 GLY A CA 1
ATOM 1280 C C . GLY A 1 164 ? 45.227 -1.187 26.636 1.00 10.66 164 GLY A C 1
ATOM 1281 O O . GLY A 1 164 ? 44.797 -2.316 26.918 1.00 13.28 164 GLY A O 1
ATOM 1282 N N . ARG A 1 165 ? 45.161 -0.168 27.482 1.00 9.01 165 ARG A N 1
ATOM 1283 C CA . ARG A 1 165 ? 44.590 -0.303 28.843 1.00 9.57 165 ARG A CA 1
ATOM 1284 C C . ARG A 1 165 ? 43.065 -0.211 28.880 1.00 7.62 165 ARG A C 1
ATOM 1285 O O . ARG A 1 165 ? 42.459 -0.556 29.889 1.00 8.74 165 ARG A O 1
ATOM 1293 N N . ILE A 1 166 ? 42.419 0.273 27.817 1.00 6.79 166 ILE A N 1
ATOM 1294 C CA . ILE A 1 166 ? 40.940 0.361 27.758 1.00 7.36 166 ILE A CA 1
ATOM 1295 C C . ILE A 1 166 ? 40.307 -0.962 28.128 1.00 7.73 166 ILE A C 1
ATOM 1296 O O . ILE A 1 166 ? 40.757 -2.041 27.690 1.00 7.74 166 ILE A O 1
ATOM 1301 N N . THR A 1 167 ? 39.315 -0.886 28.999 1.00 5.67 167 THR A N 1
ATOM 1302 C CA . THR A 1 167 ? 38.481 -2.014 29.363 1.00 5.50 167 THR A CA 1
ATOM 1303 C C . THR A 1 167 ? 37.071 -1.917 28.830 1.00 5.56 167 THR A C 1
ATOM 1304 O O . THR A 1 167 ? 36.414 -2.960 28.640 1.00 6.29 167 THR A O 1
ATOM 1308 N N . HIS A 1 168 ? 36.566 -0.701 28.617 1.00 4.76 168 HIS A N 1
ATOM 1309 C CA . HIS A 1 168 ? 35.223 -0.455 28.165 1.00 6.49 168 HIS A CA 1
ATOM 1310 C C . HIS A 1 168 ? 35.205 0.704 27.194 1.00 5.41 168 HIS A C 1
ATOM 1311 O O . HIS A 1 168 ? 35.888 1.710 27.409 1.00 6.31 168 HIS A O 1
ATOM 1318 N N . PHE A 1 169 ? 34.363 0.563 26.160 1.00 5.99 169 PHE A N 1
ATOM 1319 C CA . PHE A 1 169 ? 34.088 1.606 25.180 1.00 5.69 169 PHE A CA 1
ATOM 1320 C C . PHE A 1 169 ? 32.628 1.937 25.189 1.00 6.89 169 PHE A C 1
ATOM 1321 O O . PHE A 1 169 ? 31.794 1.027 25.065 1.00 7.76 169 PHE A O 1
ATOM 1329 N N . VAL A 1 170 ? 32.303 3.204 25.339 1.00 6.55 170 VAL A N 1
ATOM 1330 C CA . VAL A 1 170 ? 30.924 3.710 25.479 1.00 6.30 170 VAL A CA 1
ATOM 1331 C C . VAL A 1 170 ? 30.577 4.672 24.341 1.00 7.59 170 VAL A C 1
ATOM 1332 O O . VAL A 1 170 ? 31.279 5.672 24.141 1.00 6.72 170 VAL A O 1
ATOM 1336 N N . SER A 1 171 ? 29.513 4.385 23.605 1.00 7.31 171 SER A N 1
ATOM 1337 C CA . SER A 1 171 ? 29.067 5.210 22.485 1.00 7.01 171 SER A CA 1
ATOM 1338 C C . SER A 1 171 ? 27.578 5.399 22.465 1.00 7.70 171 SER A C 1
ATOM 1339 O O . SER A 1 171 ? 26.835 4.393 22.502 1.00 7.75 171 SER A O 1
ATOM 1342 N N . SER A 1 172 ? 27.124 6.635 22.387 1.00 8.13 172 SER A N 1
ATOM 1343 C CA . SER A 1 172 ? 25.743 7.013 22.080 1.00 8.49 172 SER A CA 1
ATOM 1344 C C . SER A 1 172 ? 25.457 6.661 20.630 1.00 8.49 172 SER A C 1
ATOM 1345 O O . SER A 1 172 ? 26.127 7.131 19.731 1.00 11.09 172 SER A O 1
ATOM 1348 N N . MET A 1 173 ? 24.440 5.848 20.367 1.00 8.26 173 MET A N 1
ATOM 1349 C CA . MET A 1 173 ? 24.215 5.285 19.064 1.00 7.57 173 MET A CA 1
ATOM 1350 C C . MET A 1 173 ? 23.209 6.067 18.230 1.00 8.38 173 MET A C 1
ATOM 1351 O O . MET A 1 173 ? 22.065 6.301 18.655 1.00 9.94 173 MET A O 1
ATOM 1356 N N . GLY A 1 174 ? 23.630 6.438 17.018 1.00 8.13 174 GLY A N 1
ATOM 1357 C CA . GLY A 1 174 ? 22.793 7.122 16.065 1.00 7.51 174 GLY A CA 1
ATOM 1358 C C . GLY A 1 174 ? 22.728 6.306 14.791 1.00 6.84 174 GLY A C 1
ATOM 1359 O O . GLY A 1 174 ? 21.864 5.430 14.647 1.00 9.10 174 GLY A O 1
ATOM 1360 N N . THR A 1 175 ? 23.612 6.572 13.832 1.00 7.38 175 THR A N 1
ATOM 1361 C CA . THR A 1 175 ? 23.798 5.643 12.703 1.00 5.93 175 THR A CA 1
ATOM 1362 C C . THR A 1 175 ? 24.307 4.281 13.109 1.00 7.50 175 THR A C 1
ATOM 1363 O O . THR A 1 175 ? 24.105 3.362 12.354 1.00 7.74 175 THR A O 1
ATOM 1367 N N . THR A 1 176 ? 24.994 4.217 14.255 1.00 6.37 176 THR A N 1
ATOM 1368 C CA . THR A 1 176 ? 25.770 3.086 14.767 1.00 7.89 176 THR A CA 1
ATOM 1369 C C . THR A 1 176 ? 27.124 2.918 14.127 1.00 6.39 176 THR A C 1
ATOM 1370 O O . THR A 1 176 ? 27.888 2.005 14.492 1.00 7.44 176 THR A O 1
ATOM 1374 N N . GLY A 1 177 ? 27.527 3.825 13.253 1.00 7.74 177 GLY A N 1
ATOM 1375 C CA . GLY A 1 177 ? 28.833 3.702 12.640 1.00 6.98 177 GLY A CA 1
ATOM 1376 C C . GLY A 1 177 ? 29.978 3.697 13.611 1.00 6.60 177 GLY A C 1
ATOM 1377 O O . GLY A 1 177 ? 30.915 2.892 13.474 1.00 7.16 177 GLY A O 1
ATOM 1378 N N . THR A 1 178 ? 29.942 4.576 14.593 1.00 6.51 178 THR A N 1
ATOM 1379 C CA . THR A 1 178 ? 31.042 4.668 15.573 1.00 6.97 178 THR A CA 1
ATOM 1380 C C . THR A 1 178 ? 31.198 3.391 16.364 1.00 6.99 178 THR A C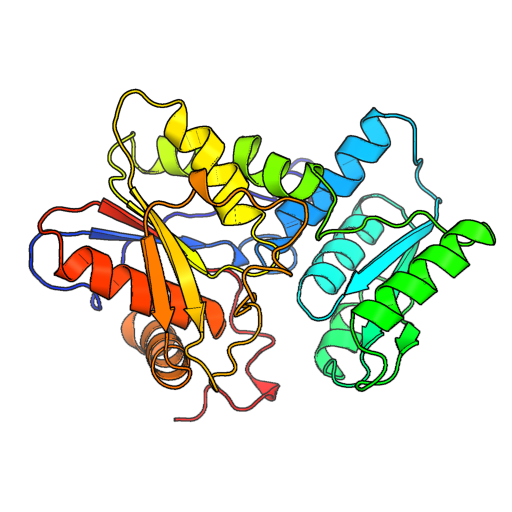 1
ATOM 1381 O O . THR A 1 178 ? 32.310 2.802 16.434 1.00 7.50 178 THR A O 1
ATOM 1385 N N . ILE A 1 179 ? 30.106 2.942 16.980 1.00 6.84 179 ILE A N 1
ATOM 1386 C CA . ILE A 1 179 ? 30.201 1.760 17.826 1.00 7.48 179 ILE A CA 1
ATOM 1387 C C . ILE A 1 179 ? 30.556 0.512 17.006 1.00 6.05 179 ILE A C 1
ATOM 1388 O O . ILE A 1 179 ? 31.335 -0.356 17.426 1.00 7.54 179 ILE A O 1
ATOM 1393 N N . THR A 1 180 ? 30.020 0.420 15.815 1.00 6.47 180 THR A N 1
ATOM 1394 C CA . THR A 1 180 ? 30.264 -0.721 14.947 1.00 6.48 180 THR A CA 1
ATOM 1395 C C . THR A 1 180 ? 31.721 -0.796 14.495 1.00 6.50 180 THR A C 1
ATOM 1396 O O . THR A 1 180 ? 32.336 -1.857 14.618 1.00 7.03 180 THR A O 1
ATOM 1400 N N . GLY A 1 181 ? 32.295 0.306 14.024 1.00 6.08 181 GLY A N 1
ATOM 1401 C CA . GLY A 1 181 ? 33.687 0.305 13.584 1.00 5.41 181 GLY A CA 1
ATOM 1402 C C . GLY A 1 181 ? 34.659 0.128 14.712 1.00 4.88 181 GLY A C 1
ATOM 1403 O O . GLY A 1 181 ? 35.617 -0.645 14.616 1.00 6.95 181 GLY A O 1
ATOM 1404 N N . VAL A 1 182 ? 34.431 0.850 15.818 1.00 7.18 182 VAL A N 1
ATOM 1405 C CA . VAL A 1 182 ? 35.320 0.692 16.970 1.00 6.00 182 VAL A CA 1
ATOM 1406 C C . VAL A 1 182 ? 35.229 -0.738 17.501 1.00 6.54 182 VAL A C 1
ATOM 1407 O O . VAL A 1 182 ? 36.270 -1.343 17.818 1.00 6.99 182 VAL A O 1
ATOM 1411 N N . SER A 1 183 ? 34.039 -1.318 17.629 1.00 7.23 183 SER A N 1
ATOM 1412 C CA . SER A 1 183 ? 33.917 -2.690 18.129 1.00 7.38 183 SER A CA 1
ATOM 1413 C C . SER A 1 183 ? 34.659 -3.684 17.246 1.00 8.31 183 SER A C 1
ATOM 1414 O O . SER A 1 183 ? 35.385 -4.551 17.722 1.00 7.92 183 SER A O 1
ATOM 1417 N N . ARG A 1 184 ? 34.557 -3.540 15.941 1.00 6.95 184 ARG A N 1
ATOM 1418 C CA . ARG A 1 184 ? 35.228 -4.421 15.033 1.00 7.26 184 ARG A CA 1
ATOM 1419 C C . ARG A 1 184 ? 36.725 -4.387 15.273 1.00 9.32 184 ARG A C 1
ATOM 1420 O O . ARG A 1 184 ? 37.395 -5.405 15.261 1.00 10.14 184 ARG A O 1
ATOM 1428 N N . PHE A 1 185 ? 37.292 -3.199 15.475 1.00 6.37 185 PHE A N 1
ATOM 1429 C CA . PHE A 1 185 ? 38.706 -3.092 15.786 1.00 8.01 185 PHE A CA 1
ATOM 1430 C C . PHE A 1 185 ? 39.043 -3.721 17.145 1.00 7.53 185 PHE A C 1
ATOM 1431 O O . PHE A 1 185 ? 40.008 -4.471 17.296 1.00 7.11 185 PHE A O 1
ATOM 1439 N N . MET A 1 186 ? 38.242 -3.388 18.161 1.00 7.00 186 MET A N 1
ATOM 1440 C CA . MET A 1 186 ? 38.531 -3.882 19.518 1.00 8.98 186 MET A CA 1
ATOM 1441 C C . MET A 1 186 ? 38.426 -5.402 19.615 1.00 7.56 186 MET A C 1
ATOM 1442 O O . MET A 1 186 ? 39.204 -6.053 20.348 1.00 7.34 186 MET A O 1
ATOM 1447 N N . ARG A 1 187 ? 37.490 -6.004 18.886 1.00 7.36 187 ARG A N 1
ATOM 1448 C CA . ARG A 1 187 ? 37.327 -7.451 18.887 1.00 8.40 187 ARG A CA 1
ATOM 1449 C C . ARG A 1 187 ? 38.569 -8.163 18.358 1.00 7.87 187 ARG A C 1
ATOM 1450 O O . ARG A 1 187 ? 38.832 -9.327 18.733 1.00 9.71 187 ARG A O 1
ATOM 1458 N N . GLU A 1 188 ? 39.354 -7.524 17.493 1.00 5.68 188 GLU A N 1
ATOM 1459 C CA . GLU A 1 188 ? 40.583 -8.093 16.929 1.00 7.02 188 GLU A CA 1
ATOM 1460 C C . GLU A 1 188 ? 41.742 -8.116 17.928 1.00 8.51 188 GLU A C 1
ATOM 1461 O O . GLU A 1 188 ? 42.743 -8.777 17.671 1.00 10.60 188 GLU A O 1
ATOM 1467 N N . GLN A 1 189 ? 41.630 -7.382 19.037 1.00 5.25 189 GLN A N 1
ATOM 1468 C CA . GLN A 1 189 ? 42.696 -7.363 20.044 1.00 6.91 189 GLN A CA 1
ATOM 1469 C C . GLN A 1 189 ? 42.625 -8.608 20.952 1.00 10.27 189 GLN A C 1
ATOM 1470 O O . GLN A 1 189 ? 41.564 -9.128 21.199 1.00 12.96 189 GLN A O 1
ATOM 1476 N N . SER A 1 190 ? 43.743 -9.049 21.481 1.00 13.43 190 SER A N 1
ATOM 1477 C CA . SER A 1 190 ? 43.714 -10.231 22.371 1.00 14.60 190 SER A CA 1
ATOM 1478 C C . SER A 1 190 ? 42.917 -9.921 23.640 1.00 17.36 190 SER A C 1
ATOM 1479 O O . SER A 1 190 ? 42.086 -10.725 24.090 1.00 21.84 190 SER A O 1
ATOM 1482 N N . LYS A 1 191 ? 43.121 -8.729 24.184 1.00 10.02 191 LYS A N 1
ATOM 1483 C CA . LYS A 1 191 ? 42.433 -8.313 25.402 1.00 13.06 191 LYS A CA 1
ATOM 1484 C C . LYS A 1 191 ? 40.937 -8.147 25.159 1.00 13.28 191 LYS A C 1
ATOM 1485 O O . LYS A 1 191 ? 40.549 -7.510 24.184 1.00 8.79 191 LYS A O 1
ATOM 1491 N N . PRO A 1 192 ? 40.093 -8.654 26.061 1.00 7.93 192 PRO A N 1
ATOM 1492 C CA . PRO A 1 192 ? 38.664 -8.354 25.927 1.00 10.26 192 PRO A CA 1
ATOM 1493 C C . PRO A 1 192 ? 38.382 -6.867 26.221 1.00 6.63 192 PRO A C 1
ATOM 1494 O O . PRO A 1 192 ? 38.946 -6.297 27.161 1.00 10.51 192 PRO A O 1
ATOM 1498 N N . VAL A 1 193 ? 37.526 -6.268 25.421 1.00 5.52 193 VAL A N 1
ATOM 1499 C CA . VAL A 1 193 ? 37.064 -4.896 25.639 1.00 5.13 193 VAL A CA 1
ATOM 1500 C C . VAL A 1 193 ? 35.546 -4.941 25.561 1.00 5.40 193 VAL A C 1
ATOM 1501 O O . VAL A 1 193 ? 34.974 -5.345 24.559 1.00 7.82 193 VAL A O 1
ATOM 1505 N N . THR A 1 194 ? 34.887 -4.477 26.600 1.00 4.09 194 THR A N 1
ATOM 1506 C CA . THR A 1 194 ? 33.435 -4.450 26.634 1.00 4.17 194 THR A CA 1
ATOM 1507 C C . THR A 1 194 ? 32.895 -3.255 25.864 1.00 5.60 194 THR A C 1
ATOM 1508 O O . THR A 1 194 ? 33.327 -2.130 26.082 1.00 5.04 194 THR A O 1
ATOM 1512 N N . ILE A 1 195 ? 31.972 -3.508 24.948 1.00 3.97 195 ILE A N 1
ATOM 1513 C CA . ILE A 1 195 ? 31.386 -2.477 24.057 1.00 4.63 195 ILE A CA 1
ATOM 1514 C C . ILE A 1 195 ? 29.995 -2.153 24.554 1.00 4.84 195 ILE A C 1
ATOM 1515 O O . ILE A 1 195 ? 29.110 -3.031 24.601 1.00 5.46 195 ILE A O 1
ATOM 1520 N N . VAL A 1 196 ? 29.829 -0.900 24.988 1.00 5.84 196 VAL A N 1
ATOM 1521 C CA . VAL A 1 196 ? 28.608 -0.391 25.614 1.00 4.77 196 VAL A CA 1
ATOM 1522 C C . VAL A 1 196 ? 27.937 0.603 24.702 1.00 5.42 196 VAL A C 1
ATOM 1523 O O . VAL A 1 196 ? 28.492 1.686 24.438 1.00 6.30 196 VAL A O 1
ATOM 1527 N N . GLY A 1 197 ? 26.742 0.260 24.222 1.00 5.44 197 GLY A N 1
ATOM 1528 C CA . GLY A 1 197 ? 25.952 1.186 23.435 1.00 6.27 197 GLY A CA 1
ATOM 1529 C C . GLY A 1 197 ? 24.919 1.888 24.291 1.00 7.31 197 GLY A C 1
ATOM 1530 O O . GLY A 1 197 ? 24.364 1.261 25.206 1.00 7.77 197 GLY A O 1
ATOM 1531 N N . LEU A 1 198 ? 24.632 3.158 23.978 1.00 6.73 198 LEU A N 1
ATOM 1532 C CA . LEU A 1 198 ? 23.629 3.918 24.694 1.00 5.59 198 LEU A CA 1
ATOM 1533 C C . LEU A 1 198 ? 22.485 4.283 23.775 1.00 7.50 198 LEU A C 1
ATOM 1534 O O . LEU A 1 198 ? 22.671 4.681 22.612 1.00 7.35 198 LEU A O 1
ATOM 1539 N N . GLN A 1 199 ? 21.268 4.188 24.314 1.00 7.09 199 GLN A N 1
ATOM 1540 C CA . GLN A 1 199 ? 20.060 4.644 23.621 1.00 7.52 199 GLN A CA 1
ATOM 1541 C C . GLN A 1 199 ? 19.234 5.499 24.592 1.00 7.75 199 GLN A C 1
ATOM 1542 O O . GLN A 1 199 ? 19.360 5.365 25.792 1.00 7.33 199 GLN A O 1
ATOM 1548 N N . PRO A 1 200 ? 18.346 6.364 24.087 1.00 7.52 200 PRO A N 1
ATOM 1549 C CA . PRO A 1 200 ? 17.464 7.058 25.015 1.00 7.75 200 PRO A CA 1
ATOM 1550 C C . PRO A 1 200 ? 16.437 6.126 25.613 1.00 6.56 200 PRO A C 1
ATOM 1551 O O . PRO A 1 200 ? 16.035 5.154 24.956 1.00 6.51 200 PRO A O 1
ATOM 1555 N N . GLU A 1 201 ? 16.016 6.439 26.821 1.00 7.57 201 GLU A N 1
ATOM 1556 C CA . GLU A 1 201 ? 14.823 5.839 27.398 1.00 7.80 201 GLU A CA 1
ATOM 1557 C C . GLU A 1 201 ? 13.629 6.116 26.491 1.00 8.48 201 GLU A C 1
ATOM 1558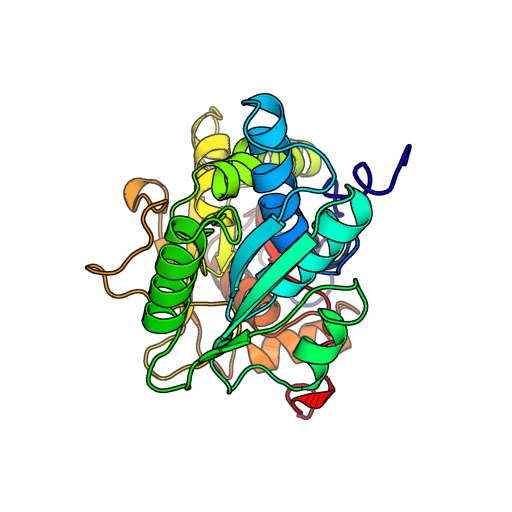 O O . GLU A 1 201 ? 13.582 7.118 25.756 1.00 7.62 201 GLU A O 1
ATOM 1564 N N . GLU A 1 202 ? 12.641 5.223 26.545 1.00 10.65 202 GLU A N 1
ATOM 1565 C CA . GLU A 1 202 ? 11.410 5.473 25.838 1.00 11.53 202 GLU A CA 1
ATOM 1566 C C . GLU A 1 202 ? 10.870 6.831 26.290 1.00 8.29 202 GLU A C 1
ATOM 1567 O O . GLU A 1 202 ? 10.840 7.114 27.495 1.00 7.71 202 GLU A O 1
ATOM 1573 N N . GLY A 1 203 ? 10.476 7.664 25.327 1.00 8.28 203 GLY A N 1
ATOM 1574 C CA . GLY A 1 203 ? 9.967 9.001 25.614 1.00 9.20 203 GLY A CA 1
ATOM 1575 C C . GLY A 1 203 ? 10.996 10.123 25.793 1.00 11.57 203 GLY A C 1
ATOM 1576 O O . GLY A 1 203 ? 10.613 11.292 25.920 1.00 13.42 203 GLY A O 1
ATOM 1577 N N . SER A 1 204 ? 12.284 9.787 25.838 1.00 8.82 204 SER A N 1
ATOM 1578 C CA . SER A 1 204 ? 13.352 10.770 25.948 1.00 8.50 204 SER A CA 1
ATOM 1579 C C . SER A 1 204 ? 13.814 11.179 24.564 1.00 9.41 204 SER A C 1
ATOM 1580 O O . SER A 1 204 ? 13.949 10.325 23.661 1.00 11.80 204 SER A O 1
ATOM 1583 N N . SER A 1 205 ? 14.076 12.469 24.402 1.00 8.24 205 SER A N 1
ATOM 1584 C CA . SER A 1 205 ? 14.611 13.021 23.168 1.00 8.13 205 SER A CA 1
ATOM 1585 C C . SER A 1 205 ? 16.014 13.562 23.405 1.00 8.37 205 SER A C 1
ATOM 1586 O O . SER A 1 205 ? 16.213 14.519 24.133 1.00 8.32 205 SER A O 1
ATOM 1589 N N . ILE A 1 206 ? 16.979 12.919 22.776 1.00 8.07 206 ILE A N 1
ATOM 1590 C CA . ILE A 1 206 ? 18.376 13.292 22.917 1.00 4.93 206 ILE A CA 1
ATOM 1591 C C . ILE A 1 206 ? 18.919 13.455 21.506 1.00 5.48 206 ILE A C 1
ATOM 1592 O O . ILE A 1 206 ? 19.110 12.461 20.801 1.00 7.85 206 ILE A O 1
ATOM 1597 N N . PRO A 1 207 ? 19.164 14.697 21.070 1.00 4.72 207 PRO A N 1
ATOM 1598 C CA . PRO A 1 207 ? 19.661 14.942 19.708 1.00 5.22 207 PRO A CA 1
ATOM 1599 C C . PRO A 1 207 ? 20.857 14.086 19.348 1.00 7.48 207 PRO A C 1
ATOM 1600 O O . PRO A 1 207 ? 21.784 13.971 20.143 1.00 6.20 207 PRO A O 1
ATOM 1604 N N . GLY A 1 208 ? 20.775 13.401 18.207 1.00 7.37 208 GLY A N 1
ATOM 1605 C CA . GLY A 1 208 ? 21.849 12.533 17.738 1.00 9.15 208 GLY A CA 1
ATOM 1606 C C . GLY A 1 208 ? 21.785 11.084 18.196 1.00 14.41 208 GLY A C 1
ATOM 1607 O O . GLY A 1 208 ? 22.563 10.263 17.677 1.00 17.85 208 GLY A O 1
ATOM 1608 N N . ILE A 1 209 ? 20.917 10.724 19.147 1.00 21.67 209 ILE A N 1
ATOM 1609 C CA . ILE A 1 209 ? 20.852 9.330 19.675 1.00 18.72 209 ILE A CA 1
ATOM 1610 C C . ILE A 1 209 ? 19.480 8.802 19.215 1.00 24.38 209 ILE A C 1
ATOM 1611 O O . ILE A 1 209 ? 18.490 9.532 19.189 1.00 25.47 209 ILE A O 1
ATOM 1616 N N . ARG A 1 210 ? 19.442 7.553 18.814 1.00 20.95 210 ARG A N 1
ATOM 1617 C CA . ARG A 1 210 ? 18.186 6.927 18.432 1.00 22.01 210 ARG A CA 1
ATOM 1618 C C . ARG A 1 210 ? 17.895 5.724 19.257 1.00 19.80 210 ARG A C 1
ATOM 1619 O O . ARG A 1 210 ? 18.816 5.025 19.688 1.00 23.71 210 ARG A O 1
ATOM 1627 N N . ARG A 1 211 ? 16.605 5.530 19.544 1.00 22.90 211 ARG A N 1
ATOM 1628 C CA . ARG A 1 211 ? 16.107 4.340 20.186 1.00 25.65 211 ARG A CA 1
ATOM 1629 C C . ARG A 1 211 ? 15.560 3.522 19.049 1.00 26.83 211 ARG A C 1
ATOM 1630 O O . ARG A 1 211 ? 14.394 3.673 18.690 1.00 30.62 211 ARG A O 1
ATOM 1638 N N . TRP A 1 212 ? 16.413 2.694 18.447 1.00 26.69 212 TRP A N 1
ATOM 1639 C CA . TRP A 1 212 ? 16.001 1.886 17.314 1.00 26.50 212 TRP A CA 1
ATOM 1640 C C . TRP A 1 212 ? 15.113 0.723 17.745 1.00 28.83 212 TRP A C 1
ATOM 1641 O O . TRP A 1 212 ? 15.516 -0.065 18.604 1.00 25.21 212 TRP A O 1
ATOM 1652 N N . PRO A 1 213 ? 13.918 0.587 17.127 1.00 29.83 213 PRO A N 1
ATOM 1653 C CA . PRO A 1 213 ? 13.203 -0.689 17.248 1.00 30.97 213 PRO A CA 1
ATOM 1654 C C . PRO A 1 213 ? 14.039 -1.789 16.609 1.00 27.50 213 PRO A C 1
ATOM 1655 O O . PRO A 1 213 ? 14.720 -1.531 15.611 1.00 28.95 213 PRO A O 1
ATOM 1659 N N . THR A 1 214 ? 14.017 -2.980 17.191 1.00 31.25 214 THR A N 1
ATOM 1660 C CA . THR A 1 214 ? 14.834 -4.094 16.700 1.00 36.57 214 THR A CA 1
ATOM 1661 C C . THR A 1 214 ? 14.719 -4.275 15.177 1.00 38.24 214 THR A C 1
ATOM 1662 O O . THR A 1 214 ? 15.736 -4.448 14.484 1.00 40.01 214 THR A O 1
ATOM 1666 N N . GLU A 1 215 ? 13.487 -4.191 14.672 1.00 38.01 215 GLU A N 1
ATOM 1667 C CA . GLU A 1 215 ? 13.187 -4.369 13.246 1.00 38.17 215 GLU A CA 1
ATOM 1668 C C . GLU A 1 215 ? 13.749 -3.266 12.329 1.00 37.66 215 GLU A C 1
ATOM 1669 O O . GLU A 1 215 ? 13.972 -3.501 11.148 1.00 39.06 215 GLU A O 1
ATOM 1675 N N . TYR A 1 216 ? 13.983 -2.072 12.868 1.00 37.25 216 TYR A N 1
ATOM 1676 C CA . TYR A 1 216 ? 14.436 -0.935 12.050 1.00 37.59 216 TYR A CA 1
ATOM 1677 C C . TYR A 1 216 ? 15.845 -0.445 12.392 1.00 36.61 216 TYR A C 1
ATOM 1678 O O . TYR A 1 216 ? 16.180 0.709 12.131 1.00 37.47 216 TYR A O 1
ATOM 1687 N N . LEU A 1 217 ? 16.678 -1.319 12.944 1.00 33.78 217 LEU A N 1
ATOM 1688 C CA . LEU A 1 217 ? 18.095 -0.984 13.145 1.00 33.04 217 LEU A CA 1
ATOM 1689 C C . LEU A 1 217 ? 18.798 -0.733 11.790 1.00 31.13 217 LEU A C 1
ATOM 1690 O O . LEU A 1 217 ? 18.504 -1.418 10.814 1.00 29.86 217 LEU A O 1
ATOM 1695 N N . PRO A 1 218 ? 19.704 0.270 11.712 1.00 25.08 218 PRO A N 1
ATOM 1696 C CA . PRO A 1 218 ? 20.402 0.596 10.439 1.00 25.94 218 PRO A CA 1
ATOM 1697 C C . PRO A 1 218 ? 21.125 -0.564 9.771 1.00 23.64 218 PRO A C 1
ATOM 1698 O O . PRO A 1 218 ? 21.597 -1.490 10.449 1.00 25.91 218 PRO A O 1
ATOM 1702 N N . GLY A 1 219 ? 21.214 -0.490 8.448 1.00 21.90 219 GLY A N 1
ATOM 1703 C CA . GLY A 1 219 ? 21.849 -1.516 7.630 1.00 23.06 219 GLY A CA 1
ATOM 1704 C C . GLY A 1 219 ? 23.246 -1.918 8.078 1.00 22.04 219 GLY A C 1
ATOM 1705 O O . GLY A 1 219 ? 23.618 -3.113 8.021 1.00 22.62 219 GLY A O 1
ATOM 1706 N N . ILE A 1 220 ? 24.008 -0.920 8.502 1.00 20.05 220 ILE A N 1
ATOM 1707 C CA . ILE A 1 220 ? 25.394 -1.125 8.938 1.00 20.85 220 ILE A CA 1
ATOM 1708 C C . ILE A 1 220 ? 25.522 -1.805 10.306 1.00 22.53 220 ILE A C 1
ATOM 1709 O O . ILE A 1 220 ? 26.632 -2.233 10.668 1.00 22.05 220 ILE A O 1
ATOM 1714 N N . PHE A 1 221 ? 24.427 -1.893 11.075 1.00 20.69 221 PHE A N 1
ATOM 1715 C CA . PHE A 1 221 ? 24.483 -2.374 12.484 1.00 19.67 221 PHE A CA 1
ATOM 1716 C C . PHE A 1 221 ? 24.553 -3.894 12.611 1.00 18.75 221 PHE A C 1
ATOM 1717 O O . PHE A 1 221 ? 23.883 -4.614 11.890 1.00 20.47 221 PHE A O 1
ATOM 1725 N N . ASN A 1 222 ? 25.330 -4.368 13.574 1.00 13.24 222 ASN A N 1
ATOM 1726 C CA . ASN A 1 222 ? 25.476 -5.785 13.843 1.00 12.10 222 ASN A CA 1
ATOM 1727 C C . ASN A 1 222 ? 25.331 -5.900 15.362 1.00 12.95 222 ASN A C 1
ATOM 1728 O O . ASN A 1 222 ? 26.207 -5.501 16.126 1.00 12.57 222 ASN A O 1
ATOM 1733 N N . ALA A 1 223 ? 24.198 -6.431 15.816 1.00 12.98 223 ALA A N 1
ATOM 1734 C CA . ALA A 1 223 ? 23.929 -6.555 17.248 1.00 14.50 223 ALA A CA 1
ATOM 1735 C C . ALA A 1 223 ? 25.024 -7.305 18.008 1.00 11.96 223 ALA A C 1
ATOM 1736 O O . ALA A 1 223 ? 25.306 -7.010 19.179 1.00 14.22 223 ALA A O 1
ATOM 1738 N N . SER A 1 224 ? 25.651 -8.282 17.367 1.00 12.00 224 SER A N 1
ATOM 1739 C CA . SER A 1 224 ? 26.684 -9.087 18.020 1.00 11.56 224 SER A CA 1
ATOM 1740 C C . SER A 1 224 ? 27.959 -8.329 18.393 1.00 9.65 224 SER A C 1
ATOM 1741 O O . SER A 1 224 ? 28.776 -8.798 19.151 1.00 12.05 224 SER A O 1
ATOM 1744 N N . LEU A 1 225 ? 28.133 -7.150 17.833 1.00 7.88 225 LEU A N 1
ATOM 1745 C CA . LEU A 1 225 ? 29.288 -6.282 18.169 1.00 6.75 225 LEU A CA 1
ATOM 1746 C C . LEU A 1 225 ? 29.121 -5.472 19.457 1.00 7.07 225 LEU A C 1
ATOM 1747 O O . LEU A 1 225 ? 30.037 -4.763 19.894 1.00 8.34 225 LEU A O 1
ATOM 1752 N N . VAL A 1 226 ? 27.945 -5.521 20.062 1.00 7.14 226 VAL A N 1
ATOM 1753 C CA . VAL A 1 226 ? 27.629 -4.730 21.244 1.00 6.62 226 VAL A CA 1
ATOM 1754 C C . VAL A 1 226 ? 27.354 -5.682 22.400 1.00 7.63 226 VAL A C 1
ATOM 1755 O O . VAL A 1 226 ? 26.512 -6.582 22.308 1.00 8.07 226 VAL A O 1
ATOM 1759 N N . ASP A 1 227 ? 28.041 -5.450 23.512 1.00 7.04 227 ASP A N 1
ATOM 1760 C CA . ASP A 1 227 ? 27.960 -6.329 24.685 1.00 6.03 227 ASP A CA 1
ATOM 1761 C C . ASP A 1 227 ? 26.864 -5.952 25.637 1.00 8.69 227 ASP A C 1
ATOM 1762 O O . ASP A 1 227 ? 26.351 -6.822 26.362 1.00 9.14 227 ASP A O 1
ATOM 1767 N N . GLU A 1 228 ? 26.500 -4.671 25.695 1.00 6.37 228 GLU A N 1
ATOM 1768 C CA . GLU A 1 228 ? 25.442 -4.226 26.577 1.00 7.25 228 GLU A CA 1
ATOM 1769 C C . GLU A 1 228 ? 24.903 -2.924 26.041 1.00 7.86 228 GLU A C 1
ATOM 1770 O O . GLU A 1 228 ? 25.626 -2.142 25.420 1.00 7.64 228 GLU A O 1
ATOM 1776 N N . VAL A 1 229 ? 23.620 -2.706 26.286 1.00 8.29 229 VAL A N 1
ATOM 1777 C CA . VAL A 1 229 ? 22.937 -1.462 25.908 1.00 8.00 229 VAL A CA 1
ATOM 1778 C C . VAL A 1 229 ? 22.350 -0.886 27.162 1.00 7.81 229 VAL A C 1
ATOM 1779 O O . VAL A 1 229 ? 21.623 -1.596 27.909 1.00 10.15 229 VAL A O 1
ATOM 1783 N N . LEU A 1 230 ? 22.697 0.350 27.440 1.00 8.42 230 LEU A N 1
ATOM 1784 C CA . LEU A 1 230 ? 22.171 1.087 28.562 1.00 8.80 230 LEU A CA 1
ATOM 1785 C C . LEU A 1 230 ? 21.258 2.218 28.062 1.00 9.53 230 LEU A C 1
ATOM 1786 O O . LEU A 1 230 ? 21.510 2.876 27.027 1.00 10.15 230 LEU A O 1
ATOM 1791 N N . ASP A 1 231 ? 20.207 2.479 28.832 1.00 9.76 231 ASP A N 1
ATOM 1792 C CA . ASP A 1 231 ? 19.251 3.529 28.489 1.00 8.49 231 ASP A CA 1
ATOM 1793 C C . ASP A 1 231 ? 19.571 4.781 29.280 1.00 10.48 231 ASP A C 1
ATOM 1794 O O . ASP A 1 231 ? 19.858 4.723 30.484 1.00 11.16 231 ASP A O 1
ATOM 1799 N N . ILE A 1 232 ? 19.462 5.914 28.596 1.00 8.86 232 ILE A N 1
ATOM 1800 C CA . ILE A 1 232 ? 19.727 7.228 29.181 1.00 7.78 232 ILE A CA 1
ATOM 1801 C C . ILE A 1 232 ? 18.473 8.091 29.170 1.00 7.20 232 ILE A C 1
ATOM 1802 O O . ILE A 1 232 ? 17.834 8.257 28.145 1.00 8.50 232 ILE A O 1
ATOM 1807 N N . HIS A 1 233 ? 18.118 8.598 30.342 1.00 7.69 233 HIS A N 1
ATOM 1808 C CA . HIS A 1 233 ? 17.029 9.539 30.464 1.00 9.06 233 HIS A CA 1
ATOM 1809 C C . HIS A 1 233 ? 17.467 10.900 29.939 1.00 7.80 233 HIS A C 1
ATOM 1810 O O . HIS A 1 233 ? 18.581 11.370 30.203 1.00 8.32 233 HIS A O 1
ATOM 1817 N N . GLN A 1 234 ? 16.573 11.557 29.190 1.00 8.75 234 GLN A N 1
ATOM 1818 C CA . GLN A 1 234 ? 16.857 12.865 28.605 1.00 9.92 234 GLN A CA 1
ATOM 1819 C C . GLN A 1 234 ? 17.364 13.861 29.631 1.00 6.63 234 GLN A C 1
ATOM 1820 O O . GLN A 1 234 ? 18.360 14.569 29.420 1.00 6.89 234 GLN A O 1
ATOM 1826 N N . ARG A 1 235 ? 16.694 13.932 30.767 1.00 6.12 235 ARG A N 1
ATOM 1827 C CA . ARG A 1 235 ? 17.124 14.881 31.792 1.00 6.97 235 ARG A CA 1
ATOM 1828 C C . ARG A 1 235 ? 18.511 14.601 32.341 1.00 8.12 235 ARG A C 1
ATOM 1829 O O . ARG A 1 235 ? 19.236 15.522 32.688 1.00 7.80 235 ARG A O 1
ATOM 1837 N N A ASP A 1 236 ? 18.868 13.318 32.456 0.50 6.28 236 ASP A N 1
ATOM 1838 N N B ASP A 1 236 ? 18.874 13.324 32.431 0.50 6.01 236 ASP A N 1
ATOM 1839 C CA A ASP A 1 236 ? 20.204 12.915 32.911 0.50 7.22 236 ASP A CA 1
ATOM 1840 C CA B ASP A 1 236 ? 20.206 12.956 32.888 0.50 7.37 236 ASP A CA 1
ATOM 1841 C C A ASP A 1 236 ? 21.262 13.331 31.873 0.50 6.82 236 ASP A C 1
ATOM 1842 C C B ASP A 1 236 ? 21.264 13.353 31.863 0.50 7.00 236 ASP A C 1
ATOM 1843 O O A ASP A 1 236 ? 22.315 13.856 32.235 0.50 6.47 236 ASP A O 1
ATOM 1844 O O B ASP A 1 236 ? 22.318 13.876 32.220 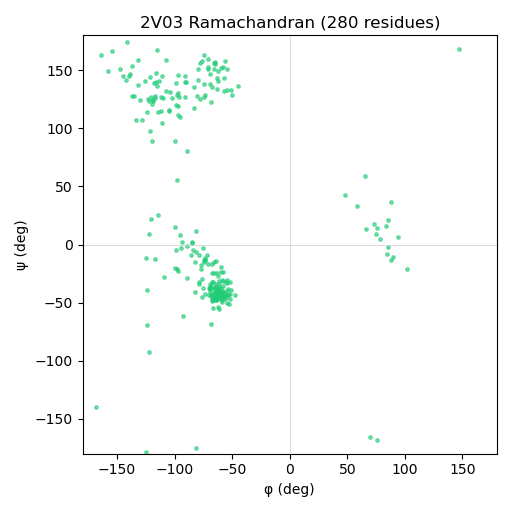0.50 6.26 236 ASP A O 1
ATOM 1853 N N . ALA A 1 237 ? 20.970 13.141 30.587 1.00 6.92 237 ALA A N 1
ATOM 1854 C CA . ALA A 1 237 ? 21.902 13.566 29.523 1.00 6.50 237 ALA A CA 1
ATOM 1855 C C . ALA A 1 237 ? 22.100 15.092 29.590 1.00 6.82 237 ALA A C 1
ATOM 1856 O O . ALA A 1 237 ? 23.230 15.589 29.537 1.00 6.81 237 ALA A O 1
ATOM 1858 N N . GLU A 1 238 ? 21.000 15.838 29.695 1.00 6.49 238 GLU A N 1
ATOM 1859 C CA . GLU A 1 238 ? 21.069 17.302 29.737 1.00 6.24 238 GLU A CA 1
ATOM 1860 C C . GLU A 1 238 ? 21.783 17.786 30.982 1.00 6.93 238 GLU A C 1
ATOM 1861 O O . GLU A 1 238 ? 22.641 18.656 30.913 1.00 6.02 238 GLU A O 1
ATOM 1867 N N . ASN A 1 239 ? 21.478 17.208 32.139 1.00 6.68 239 ASN A N 1
ATOM 1868 C CA . ASN A 1 239 ? 22.146 17.622 33.378 1.00 9.36 239 ASN A CA 1
ATOM 1869 C C . ASN A 1 239 ? 23.623 17.346 33.317 1.00 7.76 239 ASN A C 1
ATOM 1870 O O . ASN A 1 239 ? 24.456 18.174 33.711 1.00 7.38 239 ASN A O 1
ATOM 1875 N N . THR A 1 240 ? 23.986 16.196 32.761 1.00 6.28 240 THR A N 1
ATOM 1876 C CA . THR A 1 240 ? 25.420 15.794 32.706 1.00 6.87 240 THR A CA 1
ATOM 1877 C C . THR A 1 240 ? 26.179 16.705 31.722 1.00 5.71 240 THR A C 1
ATOM 1878 O O . THR A 1 240 ? 27.319 17.111 31.973 1.00 6.97 240 THR A O 1
ATOM 1882 N N . MET A 1 241 ? 25.551 17.022 30.590 1.00 6.54 241 MET A N 1
ATOM 1883 C CA . MET A 1 241 ? 26.089 18.001 29.649 1.00 5.22 241 MET A CA 1
ATOM 1884 C C . MET A 1 241 ? 26.368 19.332 30.338 1.00 5.92 241 MET A C 1
ATOM 1885 O O . MET A 1 241 ? 27.463 19.870 30.197 1.00 6.34 241 MET A O 1
ATOM 1890 N N . ARG A 1 242 ? 25.392 19.863 31.071 1.00 5.61 242 ARG A N 1
ATOM 1891 C CA . ARG A 1 242 ? 25.623 21.118 31.772 1.00 5.73 242 ARG A CA 1
ATOM 1892 C C . ARG A 1 242 ? 26.762 21.007 32.797 1.00 6.37 242 ARG A C 1
ATOM 1893 O O . ARG A 1 242 ? 27.582 21.922 32.947 1.00 7.11 242 ARG A O 1
ATOM 1901 N N . GLU A 1 243 ? 26.801 19.889 33.500 1.00 7.09 243 GLU A N 1
ATOM 1902 C CA . GLU A 1 243 ? 27.830 19.635 34.523 1.00 7.16 243 GLU A CA 1
ATOM 1903 C C . GLU A 1 243 ? 29.239 19.552 33.929 1.00 8.26 243 GLU A C 1
ATOM 1904 O O . GLU A 1 243 ? 30.228 20.059 34.511 1.00 7.72 243 GLU A O 1
ATOM 1910 N N . LEU A 1 244 ? 29.363 18.913 32.771 1.00 7.62 244 LEU A N 1
ATOM 1911 C CA . LEU A 1 244 ? 30.636 18.865 32.075 1.00 7.26 244 LEU A CA 1
ATOM 1912 C C . LEU A 1 244 ? 31.218 20.252 31.846 1.00 8.59 244 LEU A C 1
ATOM 1913 O O . LEU A 1 244 ? 32.409 20.450 32.056 1.00 7.80 244 LEU A O 1
ATOM 1918 N N . ALA A 1 245 ? 30.394 21.195 31.435 1.00 7.07 245 ALA A N 1
ATOM 1919 C CA . ALA A 1 245 ? 30.890 22.522 31.133 1.00 6.39 245 ALA A CA 1
ATOM 1920 C C . ALA A 1 245 ? 31.364 23.211 32.411 1.00 6.73 245 ALA A C 1
ATOM 1921 O O . ALA A 1 245 ? 32.448 23.774 32.465 1.00 7.52 245 ALA A O 1
ATOM 1923 N N . VAL A 1 246 ? 30.547 23.148 33.444 1.00 7.31 246 VAL A N 1
ATOM 1924 C CA . VAL A 1 246 ? 30.817 23.875 34.691 1.00 6.79 246 VAL A CA 1
ATOM 1925 C C . VAL A 1 246 ? 31.921 23.228 35.532 1.00 7.49 246 VAL A C 1
ATOM 1926 O O . VAL A 1 246 ? 32.692 23.953 36.160 1.00 8.10 246 VAL A O 1
ATOM 1930 N N . ARG A 1 247 ? 31.986 21.907 35.579 1.00 7.90 247 ARG A N 1
ATOM 1931 C CA . ARG A 1 247 ? 32.908 21.181 36.439 1.00 6.44 247 ARG A CA 1
ATOM 1932 C C . ARG A 1 247 ? 34.189 20.728 35.749 1.00 9.32 247 ARG A C 1
ATOM 1933 O O . ARG A 1 247 ? 35.171 20.429 36.438 1.00 9.68 247 ARG A O 1
ATOM 1941 N N . GLU A 1 248 ? 34.176 20.599 34.422 1.00 6.42 248 GLU A N 1
ATOM 1942 C CA . GLU A 1 248 ? 35.317 20.075 33.689 1.00 6.22 248 GLU A CA 1
ATOM 1943 C C . GLU A 1 248 ? 35.822 21.003 32.583 1.00 7.12 248 GLU A C 1
ATOM 1944 O O . GLU A 1 248 ? 36.889 20.754 32.037 1.00 8.13 248 GLU A O 1
ATOM 1950 N N . GLY A 1 249 ? 35.062 22.048 32.241 1.00 6.53 249 GLY A N 1
ATOM 1951 C CA . GLY A 1 249 ? 35.424 22.882 31.099 1.00 6.73 249 GLY A CA 1
ATOM 1952 C C . GLY A 1 249 ? 35.201 22.240 29.762 1.00 6.58 249 GLY A C 1
ATOM 1953 O O . GLY A 1 249 ? 35.742 22.769 28.766 1.00 7.55 249 GLY A O 1
ATOM 1954 N N . ILE A 1 250 ? 34.391 21.190 29.709 1.00 7.08 250 ILE A N 1
ATOM 1955 C CA . ILE A 1 250 ? 34.118 20.451 28.509 1.00 8.27 250 ILE A CA 1
ATOM 1956 C C . ILE A 1 250 ? 32.724 20.839 28.055 1.00 8.06 250 ILE A C 1
ATOM 1957 O O . ILE A 1 250 ? 31.743 20.553 28.753 1.00 9.21 250 ILE A O 1
ATOM 1962 N N . PHE A 1 251 ? 32.663 21.476 26.914 1.00 7.05 251 PHE A N 1
ATOM 1963 C CA . PHE A 1 251 ? 31.471 22.117 26.379 1.00 5.25 251 PHE A CA 1
ATOM 1964 C C . PHE A 1 251 ? 31.067 21.303 25.189 1.00 6.21 251 PHE A C 1
ATOM 1965 O O . PHE A 1 251 ? 31.687 21.385 24.106 1.00 7.69 251 PHE A O 1
ATOM 1973 N N . CYS A 1 252 ? 30.013 20.493 25.335 1.00 6.04 252 CYS A N 1
ATOM 1974 C CA . CYS A 1 252 ? 29.637 19.479 24.344 1.00 5.58 252 CYS A CA 1
ATOM 1975 C C . CYS A 1 252 ? 28.124 19.404 24.212 1.00 5.13 252 CYS A C 1
ATOM 1976 O O . CYS A 1 252 ? 27.375 20.020 24.991 1.00 7.15 252 CYS A O 1
ATOM 1979 N N . GLY A 1 253 ? 27.622 18.618 23.274 1.00 5.73 253 GLY A N 1
ATOM 1980 C CA . GLY A 1 253 ? 26.186 18.479 23.095 1.00 7.30 253 GLY A CA 1
ATOM 1981 C C . GLY A 1 253 ? 25.468 17.530 24.012 1.00 4.97 253 GLY A C 1
ATOM 1982 O O . GLY A 1 253 ? 26.088 16.913 24.925 1.00 6.21 253 GLY A O 1
ATOM 1983 N N . VAL A 1 254 ? 24.182 17.338 23.765 1.00 5.55 254 VAL A N 1
ATOM 1984 C CA . VAL A 1 254 ? 23.334 16.551 24.665 1.00 6.31 254 VAL A CA 1
ATOM 1985 C C . VAL A 1 254 ? 23.712 15.085 24.665 1.00 6.05 254 VAL A C 1
ATOM 1986 O O . VAL A 1 254 ? 23.807 14.432 25.715 1.00 5.89 254 VAL A O 1
ATOM 1990 N N . SER A 1 255 ? 23.985 14.539 23.480 1.00 6.28 255 SER A N 1
ATOM 1991 C CA . SER A 1 255 ? 24.359 13.125 23.401 1.00 6.00 255 SER A CA 1
ATOM 1992 C C . SER A 1 255 ? 25.677 12.805 24.057 1.00 6.29 255 SER A C 1
ATOM 1993 O O . SER A 1 255 ? 25.906 11.680 24.514 1.00 6.79 255 SER A O 1
ATOM 1996 N N . SER A 1 256 ? 26.552 13.802 24.170 1.00 6.60 256 SER A N 1
ATOM 1997 C CA . SER A 1 256 ? 27.822 13.711 24.844 1.00 6.89 256 SER A CA 1
ATOM 1998 C C . SER A 1 256 ? 27.612 13.686 26.353 1.00 7.16 256 SER A C 1
ATOM 1999 O O . SER A 1 256 ? 28.289 12.962 27.090 1.00 7.08 256 SER A O 1
ATOM 2002 N N . GLY A 1 257 ? 26.716 14.516 26.852 1.00 6.05 257 GLY A N 1
ATOM 2003 C CA . GLY A 1 257 ? 26.260 14.374 28.218 1.00 6.56 257 GLY A CA 1
ATOM 2004 C C . GLY A 1 257 ? 25.698 12.998 28.489 1.00 6.06 257 GLY A C 1
ATOM 2005 O O . GLY A 1 257 ? 25.973 12.391 29.548 1.00 6.58 257 GLY A O 1
ATOM 2006 N N . GLY A 1 258 ? 24.922 12.478 27.546 1.00 6.61 258 GLY A N 1
ATOM 2007 C CA . GLY A 1 258 ? 24.418 11.100 27.659 1.00 5.41 258 GLY A CA 1
ATOM 2008 C C . GLY A 1 258 ? 25.559 10.080 27.700 1.00 5.57 258 GLY A C 1
ATOM 2009 O O . GLY A 1 258 ? 25.532 9.143 28.529 1.00 6.40 258 GLY A O 1
ATOM 2010 N N . ALA A 1 259 ? 26.559 10.218 26.838 1.00 6.81 259 ALA A N 1
ATOM 2011 C CA . ALA A 1 259 ? 27.699 9.300 26.777 1.00 7.66 259 ALA A CA 1
ATOM 2012 C C . ALA A 1 259 ? 28.419 9.322 28.120 1.00 7.38 259 ALA A C 1
ATOM 2013 O O . ALA A 1 259 ? 28.793 8.275 28.656 1.00 8.00 259 ALA A O 1
ATOM 2015 N N . VAL A 1 260 ? 28.659 10.487 28.710 1.00 6.07 260 VAL A N 1
ATOM 2016 C CA . VAL A 1 260 ? 29.339 10.535 30.000 1.00 7.22 260 VAL A CA 1
ATOM 2017 C C . VAL A 1 260 ? 28.442 10.003 31.115 1.00 7.01 260 VAL A C 1
ATOM 2018 O O . VAL A 1 260 ? 28.943 9.276 32.008 1.00 7.72 260 VAL A O 1
ATOM 2022 N N . ALA A 1 261 ? 27.138 10.273 31.082 1.00 6.60 261 ALA A N 1
ATOM 2023 C CA . ALA A 1 261 ? 26.225 9.674 32.059 1.00 6.09 261 ALA A CA 1
ATOM 2024 C C . ALA A 1 261 ? 26.351 8.149 32.043 1.00 7.74 261 ALA A C 1
ATOM 2025 O O . ALA A 1 261 ? 26.445 7.506 33.115 1.00 7.82 261 ALA A O 1
ATOM 2027 N N . GLY A 1 262 ? 26.356 7.579 30.855 1.00 6.74 262 GLY A N 1
ATOM 2028 C CA . GLY A 1 262 ? 26.499 6.145 30.717 1.00 7.61 262 GLY A CA 1
ATOM 2029 C C . GLY A 1 262 ? 27.861 5.670 31.170 1.00 7.06 262 GLY A C 1
ATOM 2030 O O . GLY A 1 262 ? 27.966 4.669 31.926 1.00 6.95 262 GLY A O 1
ATOM 2031 N N . ALA A 1 263 ? 28.918 6.362 30.768 1.00 7.37 263 ALA A N 1
ATOM 2032 C CA . ALA A 1 263 ? 30.277 5.956 31.149 1.00 6.86 263 ALA A CA 1
ATOM 2033 C C . ALA A 1 263 ? 30.458 5.977 32.679 1.00 6.93 263 ALA A C 1
ATOM 2034 O O . ALA A 1 263 ? 31.173 5.149 33.230 1.00 7.49 263 ALA A O 1
ATOM 2036 N N . LEU A 1 264 ? 29.843 6.952 33.356 1.00 7.19 264 LEU A N 1
ATOM 2037 C CA . LEU A 1 264 ? 29.929 7.034 34.802 1.00 7.53 264 LEU A CA 1
ATOM 2038 C C . LEU A 1 264 ? 29.272 5.823 35.439 1.00 6.01 264 LEU A C 1
ATOM 2039 O O . LEU A 1 264 ? 29.768 5.327 36.472 1.00 7.91 264 LEU A O 1
ATOM 2044 N N . ARG A 1 265 ? 28.149 5.352 34.900 1.00 7.17 265 ARG A N 1
ATOM 2045 C CA . ARG A 1 265 ? 27.525 4.116 35.414 1.00 6.22 265 ARG A CA 1
ATOM 2046 C C . ARG A 1 265 ? 28.423 2.893 35.188 1.00 6.60 265 ARG A C 1
ATOM 2047 O O . ARG A 1 265 ? 28.491 1.995 36.027 1.00 6.41 265 ARG A O 1
ATOM 2055 N N . VAL A 1 266 ? 29.069 2.807 34.029 1.00 4.87 266 VAL A N 1
ATOM 2056 C CA . VAL A 1 266 ? 29.993 1.707 33.733 1.00 5.99 266 VAL A CA 1
ATOM 2057 C C . VAL A 1 266 ? 31.182 1.724 34.695 1.00 6.35 266 VAL A C 1
ATOM 2058 O O . VAL A 1 266 ? 31.552 0.714 35.290 1.00 6.62 266 VAL A O 1
ATOM 2062 N N . ALA A 1 267 ? 31.776 2.911 34.881 1.00 7.02 267 ALA A N 1
ATOM 2063 C CA . ALA A 1 267 ? 32.889 3.120 35.775 1.00 6.73 267 ALA A CA 1
ATOM 2064 C C . ALA A 1 267 ? 32.535 2.814 37.238 1.00 7.50 267 ALA A C 1
ATOM 2065 O O . ALA A 1 267 ? 33.340 2.171 37.956 1.00 7.89 267 ALA A O 1
ATOM 2067 N N . ALA A 1 268 ? 31.356 3.259 37.675 1.00 8.07 268 ALA A N 1
ATOM 2068 C CA . ALA A 1 268 ? 30.885 2.984 39.050 1.00 7.34 268 ALA A CA 1
ATOM 2069 C C . ALA A 1 268 ? 30.699 1.472 39.288 1.00 5.20 268 ALA A C 1
ATOM 2070 O O . ALA A 1 268 ? 31.028 0.950 40.355 1.00 5.70 268 ALA A O 1
ATOM 2072 N N . ALA A 1 269 ? 30.197 0.765 38.264 1.00 6.15 269 ALA A N 1
ATOM 2073 C CA . ALA A 1 269 ? 29.930 -0.649 38.396 1.00 5.27 269 ALA A CA 1
ATOM 2074 C C . ALA A 1 269 ? 31.207 -1.487 38.500 1.00 5.81 269 ALA A C 1
ATOM 2075 O O . ALA A 1 269 ? 31.228 -2.515 39.157 1.00 5.42 269 ALA A O 1
ATOM 2077 N N . ASN A 1 270 ? 32.256 -1.019 37.786 1.00 6.45 270 ASN A N 1
ATOM 2078 C CA . ASN A 1 270 ? 33.470 -1.781 37.543 1.00 7.66 270 ASN A CA 1
ATOM 2079 C C . ASN A 1 270 ? 34.700 -1.095 38.096 1.00 8.80 270 ASN A C 1
ATOM 2080 O O . ASN A 1 270 ? 35.341 -0.322 37.399 1.00 7.19 270 ASN A O 1
ATOM 2085 N N . PRO A 1 271 ? 35.034 -1.377 39.373 1.00 7.61 271 PRO A N 1
ATOM 2086 C CA . PRO A 1 271 ? 36.221 -0.714 39.938 1.00 9.34 271 PRO A CA 1
ATOM 2087 C C . PRO A 1 271 ? 37.455 -0.987 39.127 1.00 6.73 271 PRO A C 1
ATOM 2088 O O . PRO A 1 271 ? 37.650 -2.096 38.613 1.00 9.64 271 PRO A O 1
ATOM 2092 N N . ASP A 1 272 ? 38.297 0.029 39.027 1.00 8.38 272 ASP A N 1
ATOM 2093 C CA . ASP A 1 272 ? 39.584 -0.009 38.282 1.00 8.41 272 ASP A CA 1
ATOM 2094 C C . ASP A 1 272 ? 39.415 -0.167 36.763 1.00 9.13 272 ASP A C 1
ATOM 2095 O O . ASP A 1 272 ? 40.402 -0.402 36.041 1.00 11.44 272 ASP A O 1
ATOM 2100 N N . ALA A 1 273 ? 38.196 0.013 36.256 1.00 6.74 273 ALA A N 1
ATOM 2101 C CA . ALA A 1 273 ? 37.972 0.045 34.825 1.00 7.09 273 ALA A CA 1
ATOM 2102 C C . ALA A 1 273 ? 38.665 1.269 34.192 1.00 6.53 273 ALA A C 1
ATOM 2103 O O . ALA A 1 273 ? 38.913 2.286 34.871 1.00 7.25 273 ALA A O 1
ATOM 2105 N N . VAL A 1 274 ? 38.960 1.175 32.890 1.00 6.35 274 VAL A N 1
ATOM 2106 C CA . VAL A 1 274 ? 39.463 2.268 32.074 1.00 6.53 274 VAL A CA 1
ATOM 2107 C C . VAL A 1 274 ? 38.430 2.424 30.949 1.00 6.81 274 VAL A C 1
ATOM 2108 O O . VAL A 1 274 ? 38.381 1.657 29.972 1.00 6.83 274 VAL A O 1
ATOM 2112 N N . VAL A 1 275 ? 37.521 3.382 31.153 1.00 6.56 275 VAL A N 1
ATOM 2113 C CA . VAL A 1 275 ? 36.356 3.554 30.315 1.00 6.14 275 VAL A CA 1
ATOM 2114 C C . VAL A 1 275 ? 36.563 4.706 29.370 1.00 7.42 275 VAL A C 1
ATOM 2115 O O . VAL A 1 275 ? 36.919 5.786 29.809 1.00 9.17 275 VAL A O 1
ATOM 2119 N N . VAL A 1 276 ? 36.383 4.470 28.079 1.00 6.97 276 VAL A N 1
ATOM 2120 C CA . VAL A 1 276 ? 36.487 5.527 27.067 1.00 6.22 276 VAL A CA 1
ATOM 2121 C C . VAL A 1 276 ? 35.115 5.812 26.506 1.00 7.09 276 VAL A C 1
ATOM 2122 O O . VAL A 1 276 ? 34.431 4.913 26.072 1.00 8.26 276 VAL A O 1
ATOM 2126 N N . ALA A 1 277 ? 34.699 7.070 26.540 1.00 6.49 277 ALA A N 1
ATOM 2127 C CA . ALA A 1 277 ? 33.416 7.539 26.007 1.00 6.22 277 ALA A CA 1
ATOM 2128 C C . ALA A 1 277 ? 33.646 8.552 24.870 1.00 6.06 277 ALA A C 1
ATOM 2129 O O . ALA A 1 277 ? 34.525 9.417 24.949 1.00 6.94 277 ALA A O 1
ATOM 2131 N N . ILE A 1 278 ? 32.857 8.450 23.811 1.00 5.74 278 ILE A N 1
ATOM 2132 C CA . ILE A 1 278 ? 32.879 9.430 22.734 1.00 5.85 278 ILE A CA 1
ATOM 2133 C C . ILE A 1 278 ? 32.117 10.688 23.121 1.00 6.15 278 ILE A C 1
ATOM 2134 O O . ILE A 1 278 ? 30.922 10.634 23.477 1.00 6.93 278 ILE A O 1
ATOM 2139 N N . ILE A 1 279 ? 32.813 11.808 23.003 1.00 6.24 279 ILE A N 1
ATOM 2140 C CA . ILE A 1 279 ? 32.206 13.141 23.071 1.00 6.20 279 ILE A CA 1
ATOM 2141 C C . ILE A 1 279 ? 31.961 13.504 21.601 1.00 6.31 279 ILE A C 1
ATOM 2142 O O . ILE A 1 279 ? 32.893 13.718 20.849 1.00 7.62 279 ILE A O 1
ATOM 2147 N N . CYS A 1 280 ? 30.711 13.539 21.195 1.00 6.33 280 CYS A N 1
ATOM 2148 C CA . CYS A 1 280 ? 30.328 13.591 19.794 1.00 6.84 280 CYS A CA 1
ATOM 2149 C C . CYS A 1 280 ? 30.485 14.922 19.094 1.00 7.62 280 CYS A C 1
ATOM 2150 O O . CYS A 1 280 ? 30.716 14.981 17.880 1.00 7.21 280 CYS A O 1
ATOM 2153 N N . ASP A 1 281 ? 30.363 16.026 19.835 1.00 6.56 281 ASP A N 1
ATOM 2154 C CA . ASP A 1 281 ? 30.428 17.340 19.258 1.00 5.37 281 ASP A CA 1
ATOM 2155 C C . ASP A 1 281 ? 30.654 18.409 20.333 1.00 5.86 281 ASP A C 1
ATOM 2156 O O . ASP A 1 281 ? 30.494 18.139 21.535 1.00 6.35 281 ASP A O 1
ATOM 2161 N N . ARG A 1 282 ? 31.067 19.595 19.878 1.00 5.98 282 ARG A N 1
ATOM 2162 C CA . ARG A 1 282 ? 31.127 20.756 20.754 1.00 6.31 282 ARG A CA 1
ATOM 2163 C C . ARG A 1 282 ? 29.710 21.311 21.041 1.00 7.20 282 ARG A C 1
ATOM 2164 O O . ARG A 1 282 ? 28.721 20.991 20.340 1.00 8.30 282 ARG A O 1
ATOM 2172 N N . GLY A 1 283 ? 29.592 22.122 22.079 1.00 7.42 283 GLY A N 1
ATOM 2173 C CA . GLY A 1 283 ? 28.277 22.627 22.489 1.00 8.15 283 GLY A CA 1
ATOM 2174 C C . GLY A 1 283 ? 27.735 23.777 21.668 1.00 6.93 283 GLY A C 1
ATOM 2175 O O . GLY A 1 283 ? 26.571 24.194 21.830 1.00 6.70 283 GLY A O 1
ATOM 2176 N N . ASP A 1 284 ? 28.560 24.345 20.775 1.00 8.41 284 ASP A N 1
ATOM 2177 C CA A ASP A 1 284 ? 28.233 25.629 20.148 0.50 8.96 284 ASP A CA 1
ATOM 2178 C CA B ASP A 1 284 ? 28.250 25.629 20.127 0.50 9.40 284 ASP A CA 1
ATOM 2179 C C . ASP A 1 284 ? 26.848 25.685 19.504 1.00 8.56 284 ASP A C 1
ATOM 2180 O O . ASP A 1 284 ? 26.110 26.678 19.697 1.00 7.57 284 ASP A O 1
ATOM 2189 N N . ARG A 1 285 ? 26.467 24.658 18.755 1.00 7.61 285 ARG A N 1
ATOM 2190 C CA A ARG A 1 285 ? 25.216 24.656 18.010 0.80 7.42 285 ARG A CA 1
ATOM 2191 C CA B ARG A 1 285 ? 25.190 24.621 17.996 0.20 7.93 285 ARG A CA 1
ATOM 2192 C C . ARG A 1 285 ? 23.976 24.319 18.853 1.00 8.31 285 ARG A C 1
ATOM 2193 O O . ARG A 1 285 ? 22.847 24.215 18.356 1.00 10.69 285 ARG A O 1
ATOM 2208 N N . TYR A 1 286 ? 24.200 24.119 20.156 1.00 6.46 286 TYR A N 1
ATOM 2209 C CA . TYR A 1 286 ? 23.144 23.827 21.098 1.00 5.85 286 TYR A CA 1
ATOM 2210 C C . TYR A 1 286 ? 22.693 25.055 21.900 1.00 5.53 286 TYR A C 1
ATOM 2211 O O . TYR A 1 286 ? 21.614 25.010 22.489 1.00 5.70 286 TYR A O 1
ATOM 2220 N N . LEU A 1 287 ? 23.512 26.102 21.978 1.00 6.72 287 LEU A N 1
ATOM 2221 C CA . LEU A 1 287 ? 23.178 27.263 22.827 1.00 6.18 287 LEU A CA 1
ATOM 2222 C C . LEU A 1 287 ? 21.841 27.852 22.472 1.00 7.04 287 LEU A C 1
ATOM 2223 O O . LEU A 1 287 ? 21.047 28.144 23.363 1.00 7.28 287 LEU A O 1
ATOM 2228 N N . SER A 1 288 ? 21.558 27.993 21.175 1.00 5.85 288 SER A N 1
ATOM 2229 C CA . SER A 1 288 ? 20.288 28.628 20.747 1.00 7.91 288 SER A CA 1
ATOM 2230 C C . SER A 1 288 ? 19.058 27.799 20.974 1.00 8.23 288 SER A C 1
ATOM 2231 O O . SER A 1 288 ? 17.950 28.334 20.793 1.00 11.86 288 SER A O 1
ATOM 2234 N N . THR A 1 289 ? 19.219 26.526 21.360 1.00 7.17 289 THR A N 1
ATOM 2235 C CA . THR A 1 289 ? 18.093 25.653 21.669 1.00 8.95 289 THR A CA 1
ATOM 2236 C C . THR A 1 289 ? 17.635 25.792 23.113 1.00 11.33 289 THR A C 1
ATOM 2237 O O . THR A 1 289 ? 16.599 25.230 23.484 1.00 12.36 289 THR A O 1
ATOM 2241 N N . GLY A 1 290 ? 18.412 26.511 23.927 1.00 9.17 290 GLY A N 1
ATOM 2242 C CA . GLY A 1 290 ? 18.068 26.740 25.333 1.00 10.69 290 GLY A CA 1
ATOM 2243 C C . GLY A 1 290 ? 18.491 25.674 26.325 1.00 10.90 290 GLY A C 1
ATOM 2244 O O . GLY A 1 290 ? 18.326 25.845 27.532 1.00 10.62 290 GLY A O 1
ATOM 2245 N N . VAL A 1 291 ? 19.099 24.590 25.834 1.00 8.32 291 VAL A N 1
ATOM 2246 C CA . VAL A 1 291 ? 19.393 23.435 26.644 1.00 8.22 291 VAL A CA 1
ATOM 2247 C C . VAL A 1 291 ? 20.508 23.656 27.670 1.00 10.51 291 VAL A C 1
ATOM 2248 O O . VAL A 1 291 ? 20.612 22.900 28.641 1.00 11.07 291 VAL A O 1
ATOM 2252 N N . PHE A 1 292 ? 21.305 24.710 27.501 1.00 7.69 292 PHE A N 1
ATOM 2253 C CA . PHE A 1 292 ? 22.297 25.057 28.531 1.0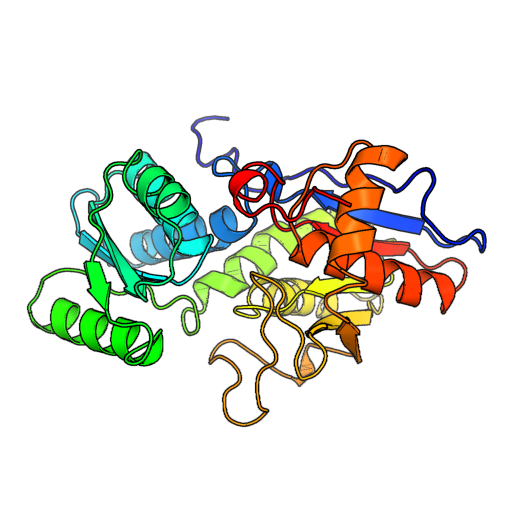0 7.30 292 PHE A CA 1
ATOM 2254 C C . PHE A 1 292 ? 21.770 25.899 29.680 1.00 12.47 292 PHE A C 1
ATOM 2255 O O . PHE A 1 292 ? 22.496 26.137 30.646 1.00 11.93 292 PHE A O 1
ATOM 2263 N N . GLY A 1 293 ? 20.517 26.310 29.599 1.00 10.79 293 GLY A N 1
ATOM 2264 C CA . GLY A 1 293 ? 19.815 26.906 30.781 1.00 17.82 293 GLY A CA 1
ATOM 2265 C C . GLY A 1 293 ? 19.590 25.806 31.820 1.00 23.87 293 GLY A C 1
ATOM 2266 O O . GLY A 1 293 ? 19.411 24.636 31.470 1.00 30.33 293 GLY A O 1
ATOM 2267 N N . GLU A 1 294 ? 19.627 26.141 33.105 1.00 32.36 294 GLU A N 1
ATOM 2268 C CA . GLU A 1 294 ? 19.378 25.121 34.127 1.00 30.95 294 GLU A CA 1
ATOM 2269 C C . GLU A 1 294 ? 17.941 24.589 34.022 1.00 32.21 294 GLU A C 1
ATOM 2270 O O . GLU A 1 294 ? 17.059 25.240 33.451 1.00 34.59 294 GLU A O 1
#

Solvent-accessible surface area: 12673 Å² total; per-residue (Å²): 180,103,63,76,50,112,54,17,9,123,3,46,25,51,102,12,134,138,16,34,43,154,46,50,17,39,5,63,0,0,33,0,4,70,4,45,6,12,1,11,42,0,6,5,0,30,12,1,0,44,23,0,50,153,118,47,82,5,125,93,37,53,21,0,0,3,5,0,56,23,18,6,0,2,0,0,2,4,0,3,58,51,41,39,14,150,8,46,0,0,0,10,54,96,14,46,129,73,29,37,61,26,0,143,91,82,65,2,79,35,46,87,9,67,109,167,105,14,39,138,17,0,88,68,48,0,71,92,13,32,127,145,69,62,16,64,26,3,27,8,39,65,22,96,14,4,2,89,6,4,71,59,56,0,0,40,21,0,60,134,67,10,65,16,124,0,36,19,0,0,2,15,10,13,14,4,0,20,0,1,0,0,0,91,29,3,102,111,40,124,64,118,11,41,0,0,0,0,32,4,61,140,80,20,75,6,66,60,12,75,94,50,66,126,134,151,60,11,60,15,35,59,70,83,20,22,74,68,69,39,51,0,86,56,153,54,0,33,49,8,0,43,61,0,31,134,100,21,66,24,71,0,0,3,6,0,0,0,0,0,6,0,0,36,108,5,0,58,75,57,91,106,4,8,0,0,0,3,5,17,2,127,0,86,49,12,104,81,87,51,24,44,43,212

Foldseek 3Di:
DVDLLVQQFPADWAWDDPPFDPQQETEIEGQNLSRPLFFVLLLLLLQLVVVCVVVVNDDAAFEEEEEDADCNLLSNLVVCLVRRYAYEYEYEPPRDPVVVVSSCVSPYHYHYDHVVCGSVVSVVVRVVCVVVVNHHYSQLLAHLSLLCSQLVGVQVSVCVNCVNQAAEEFEQDASCSNLLNNLVNQVPDPDHHAYEYEAADVPADFPRHHDDDPVGRGNNDDVVSHRYYDHFHQVQLLVQQLCCCVPPVAAAGSVLSVQVSVQSVVPVVDRSHHYYTYRTGGNPSVVVVVSNPD

B-factor: mean 14.01, std 10.81, range [2.0, 74.17]

Secondary structure (DSSP, 8-state):
--SGGGGSS---EEE-SSSS-SSS-EEEEEEGGGSTTSBTHHHHHHHHHHHHHHTT---TT-EEEEE-SSHHHHHHHHHHHHHT-EEEEEEETTS-HHHHHHHHHTT-EEEEE-TTTHHHHHHHHHHHHHHTTS-EE--TTT-THHHHHIIIIIHHHHHHHTTT---EEEEE-SSSHHHHHHHHHHHTSSS--EEEEEEEPTT---TT-----GGG--TT--GGG-SEEEEE-HHHHHHHHHHHHHHH---B-HHHHHHHHHHHHHHHHSTT-EEEEEE-BBSGGGGGGTTT--

CATH classification: 3.40.50.1100 (+1 more: 3.40.50.1100)